Protein AF-A0A1F5G1X9-F1 (afdb_monomer_lite)

Sequence (219 aa):
MSGESSKADSTLREVAPHTETQSPEAQRAELVERINQLDQNLAGRVVTRYPTESGGQVLIFNATPTLNLDNHPEIISTGVHPEMGPIIVTAGQLAIELKRQQPRSINEMGNPTGATWEQFIQSYGEVPAEHRGKRVKSVVRTIQPPEEQEVWNRAFKHAVEDAQRTKEFEQAQAKVLPQSLEFVRSLSPSNPLESQNSVSEPNRTKTPEGLRSAPPPSE

Radius of gyration: 32.62 Å; chains: 1; bounding box: 129×38×89 Å

Foldseek 3Di:
DDDDDDDDDDPPPVPPPPPVPDPPLVVLVVVVVVLVVLCVVLPQQQFAWFAAPVRDTWTKGLFFQPDDDVPDQAWGIWTQDSPQGTKTKGDFQLSVVRNVQRDPDLPDRSHPPDDHPVRSCVVTQQHFDDDPNDTDGMDMHHDDPDPRVVSNVVSSVVSSVVSVVSSVVVVVCVVVVVVVVVVVVVVDPDPPPDDDDDDDDDDDDDDDDDDDDDDDDDD

Structure (mmCIF, N/CA/C/O backbone):
data_AF-A0A1F5G1X9-F1
#
_entry.id   AF-A0A1F5G1X9-F1
#
loop_
_atom_site.group_PDB
_atom_site.id
_atom_site.type_symbol
_atom_site.label_atom_id
_atom_site.label_alt_id
_atom_site.label_comp_id
_atom_site.label_asym_id
_atom_site.label_entity_id
_atom_site.label_seq_id
_atom_site.pdbx_PDB_ins_code
_atom_site.Cartn_x
_atom_site.Cartn_y
_atom_site.Cartn_z
_atom_site.occupancy
_atom_site.B_iso_or_equiv
_atom_site.auth_seq_id
_atom_site.auth_comp_id
_atom_site.auth_asym_id
_atom_site.auth_atom_id
_atom_site.pdbx_PDB_model_num
ATOM 1 N N . MET A 1 1 ? 58.924 12.599 51.280 1.00 43.22 1 MET A N 1
ATOM 2 C CA . MET A 1 1 ? 58.137 13.844 51.409 1.00 43.22 1 MET A CA 1
ATOM 3 C C . MET A 1 1 ? 57.483 14.127 50.071 1.00 43.22 1 MET A C 1
ATOM 5 O O . MET A 1 1 ? 58.151 13.921 49.066 1.00 43.22 1 MET A O 1
ATOM 9 N N . SER A 1 2 ? 56.225 14.584 50.119 1.00 41.91 2 SER A N 1
ATOM 10 C CA . SER A 1 2 ? 55.316 14.899 48.999 1.00 41.91 2 SER A CA 1
ATOM 11 C C . SER A 1 2 ? 54.791 13.654 48.269 1.00 41.91 2 SER A C 1
ATOM 13 O O . SER A 1 2 ? 55.577 12.859 47.780 1.00 41.91 2 SER A O 1
ATOM 15 N N . GLY A 1 3 ? 53.496 13.375 48.165 1.00 37.56 3 GLY A N 1
ATOM 16 C CA . GLY A 1 3 ? 52.289 14.155 48.441 1.00 37.56 3 GLY A CA 1
ATOM 17 C C . GLY A 1 3 ? 51.221 13.707 47.435 1.00 37.56 3 GLY A C 1
ATOM 18 O O . GLY A 1 3 ? 51.525 13.565 46.255 1.00 37.56 3 GLY A O 1
ATOM 19 N N . GLU A 1 4 ? 50.013 13.423 47.918 1.00 45.53 4 GLU A N 1
ATOM 20 C CA . GLU A 1 4 ? 48.822 13.022 47.155 1.00 45.53 4 GLU A CA 1
ATOM 21 C C . GLU A 1 4 ? 48.458 13.971 45.997 1.00 45.53 4 GLU A C 1
ATOM 23 O O . GLU A 1 4 ? 48.527 15.188 46.151 1.00 45.53 4 GLU A O 1
ATOM 28 N N . SER A 1 5 ? 47.889 13.431 44.909 1.00 39.66 5 SER A N 1
ATOM 29 C CA . SER A 1 5 ? 46.602 13.938 44.412 1.00 39.66 5 SER A CA 1
ATOM 30 C C . SER A 1 5 ? 45.892 12.945 43.490 1.00 39.66 5 SER A C 1
ATOM 32 O O . SER A 1 5 ? 46.430 12.458 42.500 1.00 39.66 5 SER A O 1
ATOM 34 N N . SER A 1 6 ? 44.650 12.681 43.873 1.00 47.22 6 SER A N 1
ATOM 35 C CA . SER A 1 6 ? 43.603 11.938 43.189 1.00 47.22 6 SER A CA 1
ATOM 36 C C . SER A 1 6 ? 43.111 12.676 41.940 1.00 47.22 6 SER A C 1
ATOM 38 O O . SER A 1 6 ? 42.953 13.896 41.985 1.00 47.22 6 SER A O 1
ATOM 40 N N . LYS A 1 7 ? 42.770 11.947 40.871 1.00 43.22 7 LYS A N 1
ATOM 41 C CA . LYS A 1 7 ? 41.537 12.187 40.103 1.00 43.22 7 LYS A CA 1
ATOM 42 C C . LYS A 1 7 ? 41.270 11.050 39.124 1.00 43.22 7 LYS A C 1
ATOM 44 O O . LYS A 1 7 ? 42.134 10.637 38.361 1.00 43.22 7 LYS A O 1
ATOM 49 N N . ALA A 1 8 ? 40.044 10.558 39.226 1.00 49.19 8 ALA A N 1
ATOM 50 C CA . ALA A 1 8 ? 39.402 9.618 38.335 1.00 49.19 8 ALA A CA 1
ATOM 51 C C . ALA A 1 8 ? 39.561 10.027 36.868 1.00 49.19 8 ALA A C 1
ATOM 53 O O . ALA A 1 8 ? 39.311 11.183 36.537 1.00 49.19 8 ALA A O 1
ATOM 54 N N . ASP A 1 9 ? 39.860 9.060 36.004 1.00 41.44 9 ASP A N 1
ATOM 55 C CA . ASP A 1 9 ? 39.524 9.182 34.592 1.00 41.44 9 ASP A CA 1
ATOM 56 C C . ASP A 1 9 ? 38.719 7.958 34.146 1.00 41.44 9 ASP A C 1
ATOM 58 O O . ASP A 1 9 ? 39.213 6.842 33.983 1.00 41.44 9 ASP A O 1
ATOM 62 N N . SER A 1 10 ? 37.411 8.207 34.153 1.00 43.06 10 SER A N 1
ATOM 63 C CA . SER A 1 10 ? 36.375 7.718 33.255 1.00 43.06 10 SER A CA 1
ATOM 64 C C . SER A 1 10 ? 36.535 6.326 32.663 1.00 43.06 10 SER A C 1
ATOM 66 O O . SER A 1 10 ? 37.083 6.094 31.589 1.00 43.06 10 SER A O 1
ATOM 68 N N . THR A 1 11 ? 35.831 5.411 33.317 1.00 44.75 11 THR A N 1
ATOM 69 C CA . THR A 1 11 ? 35.242 4.219 32.720 1.00 44.75 11 THR A CA 1
ATOM 70 C C . THR A 1 11 ? 34.256 4.627 31.614 1.00 44.75 11 THR A C 1
ATOM 72 O O . THR A 1 11 ? 33.049 4.665 31.824 1.00 44.75 11 THR A O 1
ATOM 75 N N . LEU A 1 12 ? 34.744 4.916 30.410 1.00 41.19 12 LEU A N 1
ATOM 76 C CA . LEU A 1 12 ? 33.920 4.844 29.204 1.00 41.19 12 LEU A CA 1
ATOM 77 C C . LEU A 1 12 ? 33.990 3.406 28.690 1.00 41.19 12 LEU A C 1
ATOM 79 O O . LEU A 1 12 ? 34.683 3.084 27.730 1.00 41.19 12 LEU A O 1
ATOM 83 N N . ARG A 1 13 ? 33.253 2.514 29.366 1.00 40.56 13 ARG A N 1
ATOM 84 C CA . ARG A 1 13 ? 32.673 1.373 28.658 1.00 40.56 13 ARG A CA 1
ATOM 85 C C . ARG A 1 13 ? 31.680 1.985 27.684 1.00 40.56 13 ARG A C 1
ATOM 87 O O . ARG A 1 13 ? 30.561 2.314 28.065 1.00 40.56 13 ARG A O 1
ATOM 94 N N . GLU A 1 14 ? 32.130 2.187 26.455 1.00 38.19 14 GLU A N 1
ATOM 95 C CA . GLU A 1 14 ? 31.253 2.310 25.306 1.00 38.19 14 GLU A CA 1
ATOM 96 C C . GLU A 1 14 ? 30.380 1.054 25.307 1.00 38.19 14 GLU A C 1
ATOM 98 O O . GLU A 1 14 ? 30.797 -0.035 24.913 1.00 38.19 14 GLU A O 1
ATOM 103 N N . VAL A 1 15 ? 29.180 1.180 25.875 1.00 39.28 15 VAL A N 1
ATOM 104 C CA . VAL A 1 15 ? 28.106 0.219 25.667 1.00 39.28 15 VAL A CA 1
ATOM 105 C C . VAL A 1 15 ? 27.673 0.453 24.229 1.00 39.28 15 VAL A C 1
ATOM 107 O O . VAL A 1 15 ? 26.691 1.141 23.962 1.00 39.28 15 VAL A O 1
ATOM 110 N N . ALA A 1 16 ? 28.464 -0.069 23.291 1.00 44.03 16 ALA A N 1
ATOM 111 C CA . ALA A 1 16 ? 27.963 -0.358 21.967 1.00 44.03 16 ALA A CA 1
ATOM 112 C C . ALA A 1 16 ? 26.707 -1.207 22.204 1.00 44.03 16 ALA A C 1
ATOM 114 O O . ALA A 1 16 ? 26.800 -2.228 22.898 1.00 44.03 16 ALA A O 1
ATOM 115 N N . PRO A 1 17 ? 25.519 -0.779 21.749 1.00 43.91 17 PRO A N 1
ATOM 116 C CA . PRO A 1 17 ? 24.352 -1.624 21.868 1.00 43.91 17 PRO A CA 1
ATOM 117 C C . PRO A 1 17 ? 24.684 -2.902 21.104 1.00 43.91 17 PRO A C 1
ATOM 119 O O . PRO A 1 17 ? 24.850 -2.871 19.885 1.00 43.91 17 PRO A O 1
ATOM 122 N N . HIS A 1 18 ? 24.833 -4.013 21.829 1.00 40.72 18 HIS A N 1
ATOM 123 C CA . HIS A 1 18 ? 24.823 -5.348 21.253 1.00 40.72 18 HIS A CA 1
ATOM 124 C C . HIS A 1 18 ? 23.457 -5.521 20.595 1.00 40.72 18 HIS A C 1
ATOM 126 O O . HIS A 1 18 ? 22.499 -5.989 21.200 1.00 40.72 18 HIS A O 1
ATOM 132 N N . THR A 1 19 ? 23.349 -5.057 19.356 1.00 53.03 19 THR A N 1
ATOM 133 C CA . THR A 1 19 ? 22.266 -5.431 18.470 1.00 53.03 19 THR A CA 1
ATOM 134 C C . THR A 1 19 ? 22.615 -6.849 18.066 1.00 53.03 19 THR A C 1
ATOM 136 O O . THR A 1 19 ? 23.428 -7.066 17.168 1.00 53.03 19 THR A O 1
ATOM 139 N N . GLU A 1 20 ? 22.081 -7.825 18.805 1.00 55.59 20 GLU A N 1
ATOM 140 C CA . GLU A 1 20 ? 21.996 -9.190 18.302 1.00 55.59 20 GLU A CA 1
ATOM 141 C C . GLU A 1 20 ? 21.440 -9.082 16.885 1.00 55.59 20 GLU A C 1
ATOM 143 O O . GLU A 1 20 ? 20.343 -8.562 16.667 1.00 55.59 20 GLU A O 1
ATOM 148 N N . THR A 1 21 ? 22.268 -9.429 15.903 1.00 61.12 21 THR A N 1
ATOM 149 C CA . THR A 1 21 ? 21.912 -9.270 14.501 1.00 61.12 21 THR A CA 1
ATOM 150 C C . THR A 1 21 ? 20.847 -10.317 14.213 1.00 61.12 21 THR A C 1
ATOM 152 O O . THR A 1 21 ? 21.156 -11.478 13.959 1.00 61.12 21 THR A O 1
ATOM 155 N N . GLN A 1 22 ? 19.581 -9.926 14.356 1.00 75.31 22 GLN A N 1
ATOM 156 C CA . GLN A 1 22 ? 18.443 -10.752 13.978 1.00 75.31 22 GLN A CA 1
ATOM 157 C C . GLN A 1 22 ? 18.629 -11.220 12.529 1.00 75.31 22 GLN A C 1
ATOM 159 O O . GLN A 1 22 ? 19.135 -10.468 11.690 1.00 75.31 22 GLN A O 1
ATOM 164 N N . SER A 1 23 ? 18.217 -12.453 12.223 1.00 89.19 23 SER A N 1
ATOM 165 C CA . SER A 1 23 ? 18.245 -12.928 10.840 1.00 89.19 23 SER A CA 1
ATOM 166 C C . SER A 1 23 ? 17.360 -12.042 9.950 1.00 89.19 23 SER A C 1
ATOM 168 O O . SER A 1 23 ? 16.366 -11.487 10.432 1.00 89.19 23 SER A O 1
ATOM 170 N N . PRO A 1 24 ? 17.664 -11.914 8.647 1.00 87.56 24 PRO A N 1
ATOM 171 C CA . PRO A 1 24 ? 16.824 -11.161 7.717 1.00 87.56 24 PRO A CA 1
ATOM 172 C C . PRO A 1 24 ? 15.358 -11.616 7.734 1.00 87.56 24 PRO A C 1
ATOM 174 O O . PRO A 1 24 ? 14.450 -10.796 7.628 1.00 87.56 24 PRO A O 1
ATOM 177 N N . GLU A 1 25 ? 15.112 -12.915 7.909 1.00 89.19 25 GLU A N 1
ATOM 178 C CA . GLU A 1 25 ? 13.775 -13.497 8.060 1.00 89.19 25 GLU A CA 1
ATOM 179 C C . GLU A 1 25 ? 13.065 -12.950 9.303 1.00 89.19 25 GLU A C 1
ATOM 181 O O . GLU A 1 25 ? 11.908 -12.540 9.215 1.00 89.19 25 GLU A O 1
ATOM 186 N N . ALA A 1 26 ? 13.759 -12.911 10.446 1.00 89.62 26 ALA A N 1
ATOM 187 C CA . ALA A 1 26 ? 13.210 -12.398 11.696 1.00 89.62 26 ALA A CA 1
ATOM 188 C C . ALA A 1 26 ? 12.905 -10.895 11.602 1.00 89.62 26 ALA A C 1
ATOM 190 O O . ALA A 1 26 ? 11.840 -10.464 12.036 1.00 89.62 26 ALA A O 1
ATOM 191 N N . GLN A 1 27 ? 13.777 -10.117 10.953 1.00 90.44 27 GLN A N 1
ATOM 192 C CA . GLN A 1 27 ? 13.554 -8.687 10.717 1.00 90.44 27 GLN A CA 1
ATOM 193 C C . GLN A 1 27 ? 12.354 -8.430 9.795 1.00 90.44 27 GLN A C 1
ATOM 195 O O . GLN A 1 27 ? 11.557 -7.526 10.051 1.00 90.44 27 GLN A O 1
ATOM 200 N N . ARG A 1 28 ? 12.186 -9.234 8.732 1.00 91.94 28 ARG A N 1
ATOM 201 C CA . ARG A 1 28 ? 11.009 -9.152 7.848 1.00 91.94 28 ARG A CA 1
ATOM 202 C C . ARG A 1 28 ? 9.723 -9.483 8.601 1.00 91.94 28 ARG A C 1
ATOM 204 O O . ARG A 1 28 ? 8.744 -8.751 8.464 1.00 91.94 28 ARG A O 1
ATOM 211 N N . ALA A 1 29 ? 9.736 -10.543 9.407 1.00 91.12 29 ALA A N 1
ATOM 212 C CA . ALA A 1 29 ? 8.592 -10.929 10.226 1.00 91.12 29 ALA A CA 1
ATOM 213 C C . ALA A 1 29 ? 8.237 -9.842 11.256 1.00 91.12 29 ALA A C 1
ATOM 215 O O . ALA A 1 29 ? 7.067 -9.477 11.366 1.00 91.12 29 ALA A O 1
ATOM 216 N N . GLU A 1 30 ? 9.231 -9.269 11.947 1.00 93.81 30 GLU A N 1
ATOM 217 C CA . GLU A 1 30 ? 9.009 -8.156 12.879 1.00 93.81 30 GLU A CA 1
ATOM 218 C C . GLU A 1 30 ? 8.422 -6.934 12.160 1.00 93.81 30 GLU A C 1
ATOM 220 O O . GLU A 1 30 ? 7.462 -6.340 12.649 1.00 93.81 30 GLU A O 1
ATOM 225 N N . LEU A 1 31 ? 8.938 -6.574 10.980 1.00 94.50 31 LEU A N 1
ATOM 226 C CA . LEU A 1 31 ? 8.417 -5.450 10.201 1.00 94.50 31 LEU A CA 1
ATOM 227 C C . LEU A 1 31 ? 6.940 -5.643 9.824 1.00 94.50 31 LEU A C 1
ATOM 229 O O . LEU A 1 31 ? 6.129 -4.737 10.025 1.00 94.50 31 LEU A O 1
ATOM 233 N N . VAL A 1 32 ? 6.587 -6.817 9.294 1.00 94.75 32 VAL A N 1
ATOM 234 C CA . VAL A 1 32 ? 5.201 -7.158 8.933 1.00 94.75 32 VAL A CA 1
ATOM 235 C C . VAL A 1 32 ? 4.295 -7.094 10.162 1.00 94.75 32 VAL A C 1
ATOM 237 O O . VAL A 1 32 ? 3.216 -6.504 10.100 1.00 94.75 32 VAL A O 1
ATOM 240 N N . GLU A 1 33 ? 4.746 -7.636 11.292 1.00 95.12 33 GLU A N 1
ATOM 241 C CA . GLU A 1 33 ? 3.987 -7.635 12.541 1.00 95.12 33 GLU A CA 1
ATOM 242 C C . GLU A 1 33 ? 3.748 -6.215 13.073 1.00 95.12 33 GLU A C 1
ATOM 244 O O . GLU A 1 33 ? 2.619 -5.851 13.404 1.00 95.12 33 GLU A O 1
ATOM 249 N N . ARG A 1 34 ? 4.778 -5.361 13.073 1.00 96.00 34 ARG A N 1
ATOM 250 C CA . ARG A 1 34 ? 4.665 -3.949 13.481 1.00 96.00 34 ARG A CA 1
ATOM 251 C C . ARG A 1 34 ? 3.657 -3.188 12.621 1.00 96.00 34 ARG A C 1
ATOM 253 O O . ARG A 1 34 ? 2.852 -2.421 13.152 1.00 96.00 34 ARG A O 1
ATOM 260 N N . ILE A 1 35 ? 3.685 -3.401 11.305 1.00 96.00 35 ILE A N 1
ATOM 261 C CA . ILE A 1 35 ? 2.735 -2.775 10.376 1.00 96.00 35 ILE A CA 1
ATOM 262 C C . ILE A 1 35 ? 1.319 -3.299 10.630 1.00 96.00 35 ILE A C 1
ATOM 264 O O . ILE A 1 35 ? 0.385 -2.502 10.675 1.00 96.00 35 ILE A O 1
ATOM 268 N N . ASN A 1 36 ? 1.150 -4.605 10.853 1.00 94.44 36 ASN A N 1
ATOM 269 C CA . ASN A 1 36 ? -0.152 -5.200 11.159 1.00 94.44 36 ASN A CA 1
ATOM 270 C C . ASN A 1 36 ? -0.766 -4.633 12.441 1.00 94.44 36 ASN A C 1
ATOM 272 O O . ASN A 1 36 ? -1.940 -4.267 12.437 1.00 94.44 36 ASN A O 1
ATOM 276 N N . GLN A 1 37 ? 0.017 -4.516 13.514 1.00 94.69 37 GLN A N 1
ATOM 277 C CA . GLN A 1 37 ? -0.443 -3.922 14.771 1.00 94.69 37 GLN A CA 1
ATOM 278 C C . GLN A 1 37 ? -0.892 -2.470 14.570 1.00 94.69 37 GLN A C 1
ATOM 280 O O . GLN A 1 37 ? -1.943 -2.059 15.063 1.00 94.69 37 GLN A O 1
ATOM 285 N N . LEU A 1 38 ? -0.119 -1.688 13.813 1.00 93.56 38 LEU A N 1
ATOM 286 C CA . LEU A 1 38 ? -0.453 -0.296 13.529 1.00 93.56 38 LEU A CA 1
ATOM 287 C C . LEU A 1 38 ? -1.722 -0.171 12.674 1.00 93.56 38 LEU A C 1
ATOM 289 O O . LEU A 1 38 ? -2.593 0.643 12.976 1.00 93.56 38 LEU A O 1
ATOM 293 N N . ASP A 1 39 ? -1.848 -1.005 11.646 1.00 92.88 39 ASP A N 1
ATOM 294 C CA . ASP A 1 39 ? -3.019 -1.060 10.777 1.00 92.88 39 ASP A CA 1
ATOM 295 C C . ASP A 1 39 ? -4.288 -1.430 11.559 1.00 92.88 39 ASP A C 1
ATOM 297 O O . ASP A 1 39 ? -5.301 -0.744 11.443 1.00 92.88 39 ASP A O 1
ATOM 301 N N . GLN A 1 40 ? -4.223 -2.431 12.445 1.00 91.75 40 GLN A N 1
ATOM 302 C CA . GLN A 1 40 ? -5.332 -2.798 13.336 1.00 91.75 40 GLN A CA 1
ATOM 303 C C . GLN A 1 40 ? -5.742 -1.641 14.257 1.00 91.75 40 GLN A C 1
ATOM 305 O O . GLN A 1 40 ? -6.930 -1.337 14.385 1.00 91.75 40 GLN A O 1
ATOM 310 N N . ASN A 1 41 ? -4.770 -0.936 14.843 1.00 91.69 41 ASN A N 1
ATOM 311 C CA . ASN A 1 41 ? -5.029 0.231 15.693 1.00 91.69 41 ASN A CA 1
ATOM 312 C C . ASN A 1 41 ? -5.707 1.381 14.935 1.00 91.69 41 ASN A C 1
ATOM 314 O O . ASN A 1 41 ? -6.431 2.186 15.533 1.00 91.69 41 ASN A O 1
ATOM 318 N N . LEU A 1 42 ? -5.490 1.456 13.624 1.00 89.06 42 LEU A N 1
ATOM 319 C CA . LEU A 1 42 ? -6.081 2.436 12.715 1.00 89.06 42 LEU A CA 1
ATOM 320 C C . LEU A 1 42 ? -7.238 1.840 11.891 1.00 89.06 42 LEU A C 1
ATOM 322 O O . LEU A 1 42 ? -7.666 2.412 10.887 1.00 89.06 42 LEU A O 1
ATOM 326 N N . ALA A 1 43 ? -7.781 0.715 12.371 1.00 85.69 43 ALA A N 1
ATOM 327 C CA . ALA A 1 43 ? -8.932 0.006 11.831 1.00 85.69 43 ALA A CA 1
ATOM 328 C C . ALA A 1 43 ? -8.814 -0.312 10.325 1.00 85.69 43 ALA A C 1
ATOM 330 O O . ALA A 1 43 ? -9.749 -0.098 9.559 1.00 85.69 43 ALA A O 1
ATOM 331 N N . GLY A 1 44 ? -7.653 -0.835 9.918 1.00 85.75 44 GLY A N 1
ATOM 332 C CA . GLY A 1 44 ? -7.421 -1.426 8.596 1.00 85.75 44 GLY A CA 1
ATOM 333 C C . GLY A 1 44 ? -7.175 -0.423 7.468 1.00 85.75 44 GLY A C 1
ATOM 334 O O . GLY A 1 44 ? -7.443 -0.735 6.310 1.00 85.75 44 GLY A O 1
ATOM 335 N N . ARG A 1 45 ? -6.759 0.809 7.791 1.00 87.50 45 ARG A N 1
ATOM 336 C CA . ARG A 1 45 ? -6.657 1.916 6.821 1.00 87.50 45 ARG A CA 1
ATOM 337 C C . ARG A 1 45 ? -5.243 2.210 6.338 1.00 87.50 45 ARG A C 1
ATOM 339 O O . ARG A 1 45 ? -5.091 2.970 5.385 1.00 87.50 45 ARG A O 1
ATOM 346 N N . VAL A 1 46 ? -4.215 1.634 6.955 1.00 91.06 46 VAL A N 1
ATOM 347 C CA . VAL A 1 46 ? -2.819 1.941 6.604 1.00 91.06 46 VAL A CA 1
ATOM 348 C C . VAL A 1 46 ? -2.429 1.232 5.312 1.00 91.06 46 VAL A C 1
ATOM 350 O O . VAL A 1 46 ? -1.699 1.792 4.491 1.00 91.06 46 VAL A O 1
ATOM 353 N N . VAL A 1 47 ? -2.916 0.005 5.116 1.00 93.38 47 VAL A N 1
ATOM 354 C CA . VAL A 1 47 ? -2.498 -0.853 4.002 1.00 93.38 47 VAL A CA 1
ATOM 355 C C . VAL A 1 47 ? -3.680 -1.487 3.272 1.00 93.38 47 VAL A C 1
ATOM 357 O O . VAL A 1 47 ? -4.746 -1.703 3.838 1.00 93.38 47 VAL A O 1
ATOM 360 N N . THR A 1 48 ? -3.470 -1.817 2.004 1.00 91.88 48 THR A N 1
ATOM 361 C CA . THR A 1 48 ? -4.280 -2.754 1.224 1.00 91.88 48 THR A CA 1
ATOM 362 C C . THR A 1 48 ? -3.573 -4.108 1.232 1.00 91.88 48 THR A C 1
ATOM 364 O O . THR A 1 48 ? -2.356 -4.178 1.025 1.00 91.88 48 THR A O 1
ATOM 367 N N . ARG A 1 49 ? -4.323 -5.185 1.485 1.00 91.81 49 ARG A N 1
ATOM 368 C CA . ARG A 1 49 ? -3.777 -6.535 1.699 1.00 91.81 49 ARG A CA 1
ATOM 369 C C . ARG A 1 49 ? -4.017 -7.420 0.483 1.00 91.81 49 ARG A C 1
ATOM 371 O O . ARG A 1 49 ? -5.160 -7.614 0.088 1.00 91.81 49 ARG A O 1
ATOM 378 N N . TYR A 1 50 ? -2.956 -8.009 -0.058 1.00 92.06 50 TYR A N 1
ATOM 379 C CA . TYR A 1 50 ? -3.039 -8.974 -1.155 1.00 92.06 50 TYR A CA 1
ATOM 380 C C . TYR A 1 50 ? -2.548 -10.340 -0.664 1.00 92.06 50 TYR A C 1
ATOM 382 O O . TYR A 1 50 ? -1.394 -10.431 -0.241 1.00 92.06 50 TYR A O 1
ATOM 390 N N . PRO A 1 51 ? -3.380 -11.396 -0.672 1.00 92.50 51 PRO A N 1
ATOM 391 C CA . PRO A 1 51 ? -2.938 -12.729 -0.265 1.00 92.50 51 PRO A CA 1
ATOM 392 C C . PRO A 1 51 ? -1.882 -13.265 -1.238 1.00 92.50 51 PRO A C 1
ATOM 394 O O . PRO A 1 51 ? -1.996 -13.032 -2.436 1.00 92.50 51 PRO A O 1
ATOM 397 N N . THR A 1 52 ? -0.875 -13.990 -0.754 1.00 93.06 52 THR A N 1
ATOM 398 C CA . THR A 1 52 ? 0.097 -14.692 -1.612 1.00 93.06 52 THR A CA 1
ATOM 399 C C . THR A 1 52 ? -0.276 -16.162 -1.763 1.00 93.06 52 THR A C 1
ATOM 401 O O . THR A 1 52 ? -0.942 -16.740 -0.899 1.00 93.06 52 THR A O 1
ATOM 404 N N . GLU A 1 53 ? 0.191 -16.801 -2.834 1.00 91.75 53 GLU A N 1
ATOM 405 C CA . GLU A 1 53 ? 0.050 -18.255 -3.019 1.00 91.75 53 GLU A CA 1
ATOM 406 C C . GLU A 1 53 ? 0.721 -19.066 -1.895 1.00 91.75 53 GLU A C 1
ATOM 408 O O . GLU A 1 53 ? 0.253 -20.151 -1.550 1.00 91.75 53 GLU A O 1
ATOM 413 N N . SER A 1 54 ? 1.770 -18.519 -1.269 1.00 89.94 54 SER A N 1
ATOM 414 C CA . SER A 1 54 ? 2.462 -19.128 -0.124 1.00 89.94 54 SER A CA 1
ATOM 415 C C . SER A 1 54 ? 1.720 -18.992 1.217 1.00 89.94 54 SER A C 1
ATOM 417 O O . SER A 1 54 ? 2.205 -19.479 2.237 1.00 89.94 54 SER A O 1
ATOM 419 N N . GLY A 1 55 ? 0.539 -18.361 1.242 1.00 87.00 55 GLY A N 1
ATOM 420 C CA . GLY A 1 55 ? -0.275 -18.176 2.452 1.00 87.00 55 GLY A CA 1
ATOM 421 C C . GLY A 1 55 ? 0.083 -16.938 3.285 1.00 87.00 55 GLY A C 1
ATOM 422 O O . GLY A 1 55 ? -0.482 -16.742 4.362 1.00 87.00 55 GLY A O 1
ATOM 423 N N . GLY A 1 56 ? 0.997 -16.097 2.798 1.00 90.44 56 GLY A N 1
ATOM 424 C CA . GLY A 1 56 ? 1.312 -14.785 3.358 1.00 90.44 56 GLY A CA 1
ATOM 425 C C . GLY A 1 56 ? 0.427 -13.669 2.792 1.00 90.44 56 GLY A C 1
ATOM 426 O O . GLY A 1 56 ? -0.562 -13.905 2.097 1.00 90.44 56 GLY A O 1
ATOM 427 N N . GLN A 1 57 ? 0.783 -12.420 3.100 1.00 93.12 57 GLN A N 1
ATOM 428 C CA . GLN A 1 57 ? 0.122 -11.237 2.547 1.00 93.12 57 GLN A CA 1
ATOM 429 C C . GLN A 1 57 ? 1.148 -10.177 2.164 1.00 93.12 57 GLN A C 1
ATOM 431 O O . GLN A 1 57 ? 2.003 -9.822 2.975 1.00 93.12 57 GLN A O 1
ATOM 436 N N . VAL A 1 58 ? 1.020 -9.629 0.959 1.00 95.00 58 VAL A N 1
ATOM 437 C CA . VAL A 1 58 ? 1.699 -8.393 0.570 1.00 95.00 58 VAL A CA 1
ATOM 438 C C . VAL A 1 58 ? 0.891 -7.210 1.080 1.00 95.00 58 VAL A C 1
ATOM 440 O O . VAL A 1 58 ? -0.315 -7.107 0.842 1.00 95.00 58 VAL A O 1
ATOM 443 N N . LEU A 1 59 ? 1.569 -6.315 1.792 1.00 95.44 59 LEU A N 1
ATOM 444 C CA . LEU A 1 59 ? 0.982 -5.117 2.378 1.00 95.44 59 LEU A CA 1
ATOM 445 C C . LEU A 1 59 ? 1.373 -3.912 1.522 1.00 95.44 59 LEU A C 1
ATOM 447 O O . LEU A 1 59 ? 2.525 -3.488 1.562 1.00 95.44 59 LEU A O 1
ATOM 451 N N . ILE A 1 60 ? 0.440 -3.358 0.750 1.00 94.88 60 ILE A N 1
ATOM 452 C CA . ILE A 1 60 ? 0.669 -2.144 -0.048 1.00 94.88 60 ILE A CA 1
ATOM 453 C C . ILE A 1 60 ? 0.154 -0.940 0.728 1.00 94.88 60 ILE A C 1
ATOM 455 O O . ILE A 1 60 ? -0.997 -0.930 1.149 1.00 94.88 60 ILE A O 1
ATOM 459 N N . PHE A 1 61 ? 0.979 0.084 0.924 1.00 94.06 61 PHE A N 1
ATOM 460 C CA . PHE A 1 61 ? 0.576 1.268 1.682 1.00 94.06 61 PHE A CA 1
ATOM 461 C C . PHE A 1 61 ? -0.499 2.054 0.940 1.00 94.06 61 PHE A C 1
ATOM 463 O O . PHE A 1 61 ? -0.383 2.284 -0.264 1.00 94.06 61 PHE A O 1
ATOM 470 N N . ASN A 1 62 ? -1.516 2.519 1.666 1.00 90.19 62 ASN A N 1
ATOM 471 C CA . ASN A 1 62 ? -2.598 3.353 1.137 1.00 90.19 62 ASN A CA 1
ATOM 472 C C . ASN A 1 62 ? -2.156 4.818 0.977 1.00 90.19 62 ASN A C 1
ATOM 474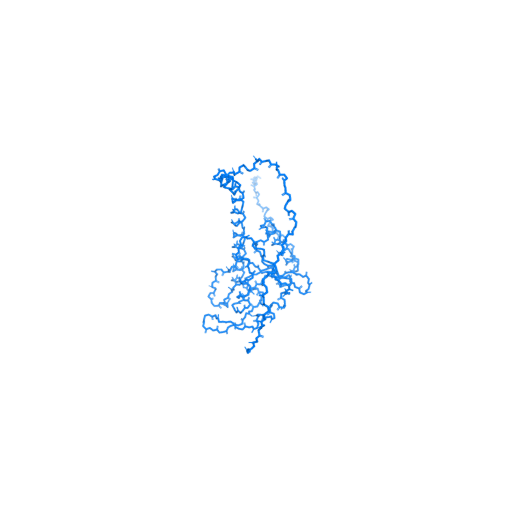 O O . ASN A 1 62 ? -2.856 5.745 1.364 1.00 90.19 62 ASN A O 1
ATOM 478 N N . ALA A 1 63 ? -0.962 5.029 0.428 1.00 85.75 63 ALA A N 1
ATOM 479 C CA . ALA A 1 63 ? -0.410 6.338 0.126 1.00 85.75 63 ALA A CA 1
ATOM 480 C C . ALA A 1 63 ? 0.369 6.269 -1.186 1.00 85.75 63 ALA A C 1
ATOM 482 O O . ALA A 1 63 ? 1.092 5.308 -1.454 1.00 85.75 63 ALA A O 1
ATOM 483 N N . THR A 1 64 ? 0.245 7.314 -2.003 1.00 77.81 64 THR A N 1
ATOM 484 C CA . THR A 1 64 ? 1.125 7.483 -3.162 1.00 77.81 64 THR A CA 1
ATOM 485 C C . THR A 1 64 ? 2.427 8.137 -2.685 1.00 77.81 64 THR A C 1
ATOM 487 O O . THR A 1 64 ? 2.358 9.181 -2.032 1.00 77.81 64 THR A O 1
ATOM 490 N N . PRO A 1 65 ? 3.607 7.574 -2.991 1.00 74.88 65 PRO A N 1
ATOM 491 C CA . PRO A 1 65 ? 4.873 8.225 -2.694 1.00 74.88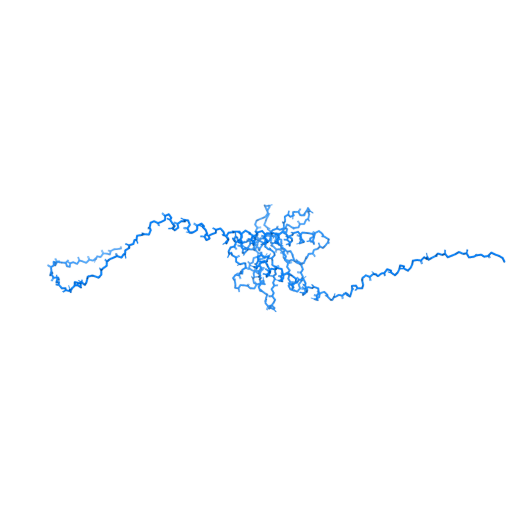 65 PRO A CA 1
ATOM 492 C C . PRO A 1 65 ? 4.940 9.568 -3.434 1.00 74.88 65 PRO A C 1
ATOM 494 O O . PRO A 1 65 ? 4.823 9.637 -4.653 1.00 74.88 65 PRO A O 1
ATOM 497 N N . THR A 1 66 ? 5.104 10.659 -2.691 1.00 58.72 66 THR A N 1
ATOM 498 C CA . THR A 1 66 ? 5.075 12.040 -3.209 1.00 58.72 66 THR A CA 1
ATOM 499 C C . THR A 1 66 ? 6.413 12.516 -3.783 1.00 58.72 66 THR A C 1
ATOM 501 O O . THR A 1 66 ? 6.620 13.714 -3.962 1.00 58.72 66 THR A O 1
ATOM 504 N N . LEU A 1 67 ? 7.333 11.602 -4.097 1.00 59.50 67 LEU A N 1
ATOM 505 C CA . LEU A 1 67 ? 8.659 11.934 -4.612 1.00 59.50 67 LEU A CA 1
ATOM 506 C C . LEU A 1 67 ? 8.875 11.368 -6.008 1.00 59.50 67 LEU A C 1
ATOM 508 O O . LEU A 1 67 ? 8.915 10.157 -6.208 1.00 59.50 67 LEU A O 1
ATOM 512 N N . ASN A 1 68 ? 9.119 12.275 -6.948 1.00 58.62 68 ASN A N 1
ATOM 513 C CA . ASN A 1 68 ? 9.831 11.957 -8.170 1.00 58.62 68 ASN A CA 1
ATOM 514 C C . ASN A 1 68 ? 11.329 12.035 -7.847 1.00 58.62 68 ASN A C 1
ATOM 516 O O . ASN A 1 68 ? 11.857 13.126 -7.650 1.00 58.62 68 ASN A O 1
ATOM 520 N N . LEU A 1 69 ? 11.986 10.887 -7.710 1.00 63.16 69 LEU A N 1
ATOM 521 C CA . LEU A 1 69 ? 13.439 10.828 -7.585 1.00 63.16 69 LEU A CA 1
ATOM 522 C C . LEU A 1 69 ? 14.039 11.096 -8.970 1.00 63.16 69 LEU A C 1
ATOM 524 O O . LEU A 1 69 ? 13.787 10.339 -9.912 1.00 63.16 69 LEU A O 1
ATOM 528 N N . ASP A 1 70 ? 14.816 12.170 -9.105 1.00 60.31 70 ASP A N 1
ATOM 529 C CA . ASP A 1 70 ? 15.519 12.464 -10.351 1.00 60.31 70 ASP A CA 1
ATOM 530 C C . ASP A 1 70 ? 16.407 11.261 -10.722 1.00 60.31 70 ASP A C 1
ATOM 532 O O . ASP A 1 70 ? 17.254 10.833 -9.943 1.00 60.31 70 ASP A O 1
ATOM 536 N N . ASN A 1 71 ? 16.187 10.699 -11.917 1.00 63.88 71 ASN A N 1
ATOM 537 C CA . ASN A 1 71 ? 16.850 9.504 -12.470 1.00 63.88 71 ASN A CA 1
ATOM 538 C C . ASN A 1 71 ? 16.403 8.119 -11.961 1.00 63.88 71 ASN A C 1
ATOM 540 O O . ASN A 1 71 ? 16.997 7.126 -12.382 1.00 63.88 71 ASN A O 1
ATOM 544 N N . HIS A 1 72 ? 15.339 8.000 -11.161 1.00 64.12 72 HIS A N 1
ATOM 545 C CA . HIS A 1 72 ? 14.734 6.690 -10.869 1.00 64.12 72 HIS A CA 1
ATOM 546 C C . HIS A 1 72 ? 13.478 6.439 -11.714 1.00 64.12 72 HIS A C 1
ATOM 548 O O . HIS A 1 72 ? 12.777 7.382 -12.095 1.00 64.12 72 HIS A O 1
ATOM 554 N N . PRO A 1 73 ? 13.161 5.166 -12.027 1.00 73.06 73 PRO A N 1
ATOM 555 C CA . PRO A 1 73 ? 11.857 4.832 -12.584 1.00 73.06 73 PRO A CA 1
ATOM 556 C C . PRO A 1 73 ? 10.763 5.315 -11.625 1.00 73.06 73 PRO A C 1
ATOM 558 O O . PRO A 1 73 ? 10.867 5.101 -10.420 1.00 73.06 73 PRO A O 1
ATOM 561 N N . GLU A 1 74 ? 9.728 5.973 -12.153 1.00 84.31 74 GLU A N 1
ATOM 562 C CA . GLU A 1 74 ? 8.691 6.587 -11.321 1.00 84.31 74 GLU A CA 1
ATOM 563 C C . GLU A 1 74 ? 8.012 5.534 -10.435 1.00 84.31 74 GLU A C 1
ATOM 565 O O . GLU A 1 74 ? 7.386 4.591 -10.931 1.00 84.31 74 GLU A O 1
ATOM 570 N N . ILE A 1 75 ? 8.169 5.695 -9.120 1.00 87.38 75 ILE A N 1
ATOM 571 C CA . ILE A 1 75 ? 7.593 4.830 -8.093 1.00 87.38 75 ILE A CA 1
ATOM 572 C C . ILE A 1 75 ? 6.172 5.317 -7.820 1.00 87.38 75 ILE A C 1
ATOM 574 O O . ILE A 1 75 ? 5.973 6.482 -7.494 1.00 87.38 75 ILE A O 1
ATOM 578 N N . ILE A 1 76 ? 5.183 4.430 -7.932 1.00 86.88 76 ILE A N 1
ATOM 579 C CA . ILE A 1 76 ? 3.762 4.773 -7.749 1.00 86.88 76 ILE A CA 1
ATOM 580 C C . ILE A 1 76 ? 3.179 4.140 -6.487 1.00 86.88 76 ILE A C 1
ATOM 582 O O . ILE A 1 76 ? 2.196 4.631 -5.932 1.00 86.88 76 ILE A O 1
ATOM 586 N N . SER A 1 77 ? 3.757 3.042 -6.010 1.00 91.38 77 SER A N 1
ATOM 587 C CA . SER A 1 77 ? 3.321 2.395 -4.773 1.00 91.38 77 SER A CA 1
ATOM 588 C C . SER A 1 77 ? 4.498 1.748 -4.059 1.00 91.38 77 SER A C 1
ATOM 590 O O . SER A 1 77 ? 5.493 1.372 -4.678 1.00 91.38 77 SER A O 1
ATOM 592 N N . THR A 1 78 ? 4.372 1.614 -2.745 1.00 94.31 78 THR A N 1
ATOM 593 C CA . THR A 1 78 ? 5.366 0.991 -1.867 1.00 94.31 78 THR A CA 1
ATOM 594 C C . THR A 1 78 ? 4.669 0.065 -0.884 1.00 94.31 78 THR A C 1
ATOM 596 O O . THR A 1 78 ? 3.494 0.264 -0.567 1.00 94.31 78 THR A O 1
ATOM 599 N N . GLY A 1 79 ? 5.387 -0.928 -0.376 1.00 95.62 79 GLY A N 1
ATOM 600 C CA . GLY A 1 79 ? 4.809 -1.880 0.560 1.00 95.62 79 GLY A CA 1
ATOM 601 C C . GLY A 1 79 ? 5.820 -2.847 1.148 1.00 95.62 79 GLY A C 1
ATOM 602 O O . GLY A 1 79 ? 7.030 -2.620 1.077 1.00 95.62 79 GLY A O 1
ATOM 603 N N . VAL A 1 80 ? 5.319 -3.936 1.718 1.00 97.00 80 VAL A N 1
ATOM 604 C CA . VAL A 1 80 ? 6.126 -5.025 2.271 1.00 97.00 80 VAL A CA 1
ATOM 605 C C . VAL A 1 80 ? 5.630 -6.351 1.718 1.00 97.00 80 VAL A C 1
ATOM 607 O O . VAL A 1 80 ? 4.458 -6.696 1.858 1.00 97.00 80 VAL A O 1
ATOM 610 N N . HIS A 1 81 ? 6.541 -7.092 1.099 1.00 96.38 81 HIS A N 1
ATOM 611 C CA . HIS A 1 81 ? 6.351 -8.488 0.739 1.00 96.38 81 HIS A CA 1
ATOM 612 C C . HIS A 1 81 ? 6.802 -9.374 1.910 1.00 96.38 81 HIS A C 1
ATOM 614 O O . HIS A 1 81 ? 7.871 -9.109 2.471 1.00 96.38 81 HIS A O 1
ATOM 620 N N . PRO A 1 82 ? 6.077 -10.453 2.254 1.00 92.69 82 PRO A N 1
ATOM 621 C CA . PRO A 1 82 ? 6.426 -11.300 3.399 1.00 92.69 82 PRO A CA 1
ATOM 622 C C . PRO A 1 82 ? 7.815 -11.942 3.248 1.00 92.69 82 PRO A C 1
ATOM 624 O O . PRO A 1 82 ? 8.556 -12.087 4.216 1.00 92.69 82 PRO A O 1
ATOM 627 N N . GLU A 1 83 ? 8.202 -12.260 2.012 1.00 92.12 83 GLU A N 1
ATOM 628 C CA . GLU A 1 83 ? 9.483 -12.913 1.711 1.00 92.12 83 GLU A CA 1
ATOM 629 C C . GLU A 1 83 ? 10.585 -11.947 1.246 1.00 92.12 83 GLU A C 1
ATOM 631 O O . GLU A 1 83 ? 11.751 -12.166 1.561 1.00 92.12 83 GLU A O 1
ATOM 636 N N . MET A 1 84 ? 10.246 -10.858 0.540 1.00 92.50 84 MET A N 1
ATOM 637 C CA . MET A 1 84 ? 11.246 -9.925 -0.011 1.00 92.50 84 MET A CA 1
ATOM 638 C C . MET A 1 84 ? 11.525 -8.736 0.917 1.00 92.50 84 MET A C 1
ATOM 640 O O . MET A 1 84 ? 12.508 -8.026 0.721 1.00 92.50 84 MET A O 1
ATOM 644 N N . GLY A 1 85 ? 10.671 -8.495 1.917 1.00 93.88 85 GLY A N 1
ATOM 645 C CA 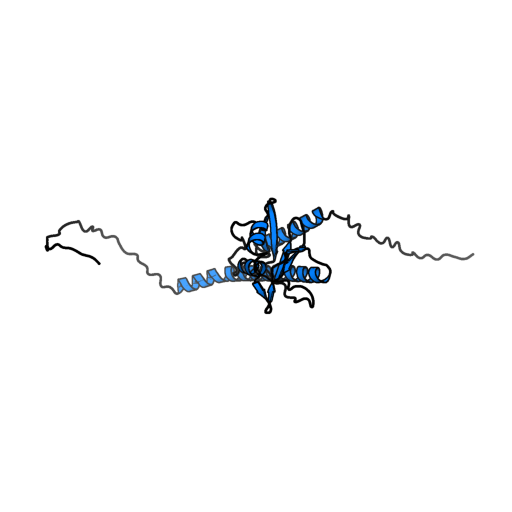. GLY A 1 85 ? 10.738 -7.303 2.757 1.00 93.88 85 GLY A CA 1
ATOM 646 C C . GLY A 1 85 ? 10.189 -6.068 2.032 1.00 93.88 85 GLY A C 1
ATOM 647 O O . GLY A 1 85 ? 9.215 -6.187 1.286 1.00 93.88 85 GLY A O 1
ATOM 648 N N . PRO A 1 86 ? 10.758 -4.872 2.256 1.00 96.50 86 PRO A N 1
ATOM 649 C CA . PRO A 1 86 ? 10.318 -3.648 1.593 1.00 96.50 86 PRO A CA 1
ATOM 650 C C . PRO A 1 86 ? 10.363 -3.755 0.063 1.00 96.50 86 PRO A C 1
ATOM 652 O O . PRO A 1 86 ? 11.364 -4.183 -0.518 1.00 96.50 86 PRO A O 1
ATOM 655 N N . ILE A 1 87 ? 9.281 -3.329 -0.589 1.00 95.88 87 ILE A N 1
ATOM 656 C CA . ILE A 1 87 ? 9.126 -3.340 -2.046 1.00 95.88 87 ILE A CA 1
ATOM 657 C C . ILE A 1 87 ? 8.630 -1.996 -2.580 1.00 95.88 87 ILE A C 1
ATOM 659 O O . ILE A 1 87 ? 7.965 -1.224 -1.881 1.00 95.88 87 ILE A O 1
ATOM 663 N N . ILE A 1 88 ? 8.910 -1.767 -3.860 1.00 93.94 88 ILE A N 1
ATOM 664 C CA . ILE A 1 88 ? 8.351 -0.684 -4.668 1.00 93.94 88 ILE A CA 1
ATOM 665 C C . ILE A 1 88 ? 7.638 -1.246 -5.901 1.00 93.94 88 ILE A C 1
ATOM 667 O O . ILE A 1 88 ? 7.958 -2.337 -6.381 1.00 93.94 88 ILE A O 1
ATOM 671 N N . VAL A 1 89 ? 6.702 -0.464 -6.434 1.00 92.94 89 VAL A N 1
ATOM 672 C CA . VAL A 1 89 ? 6.017 -0.716 -7.705 1.00 92.94 89 VAL A CA 1
ATOM 673 C C . VAL A 1 89 ? 6.159 0.511 -8.597 1.00 92.94 89 VAL A C 1
ATOM 675 O O . VAL A 1 89 ? 5.772 1.619 -8.208 1.00 92.94 89 VAL A O 1
ATOM 678 N N . THR A 1 90 ? 6.711 0.322 -9.794 1.00 90.62 90 THR A N 1
ATOM 679 C CA . THR A 1 90 ? 6.903 1.406 -10.767 1.00 90.62 90 THR A CA 1
ATOM 680 C C . THR A 1 90 ? 5.671 1.624 -11.646 1.00 90.62 90 THR A C 1
ATOM 682 O O . THR A 1 90 ? 4.793 0.761 -11.759 1.00 90.62 90 THR A O 1
ATOM 685 N N . ALA A 1 91 ? 5.635 2.774 -12.320 1.00 87.94 91 ALA A N 1
ATOM 686 C CA . ALA A 1 91 ? 4.605 3.128 -13.291 1.00 87.94 91 ALA A CA 1
ATOM 687 C C . ALA A 1 91 ? 4.330 2.021 -14.328 1.00 87.94 91 ALA A C 1
ATOM 689 O O . ALA A 1 91 ? 5.223 1.267 -14.712 1.00 87.94 91 ALA A O 1
ATOM 690 N N . GLY A 1 92 ? 3.075 1.937 -14.773 1.00 89.06 92 GLY A N 1
ATOM 691 C CA . GLY A 1 92 ? 2.551 0.902 -15.668 1.00 89.06 92 GLY A CA 1
ATOM 692 C C . GLY A 1 92 ? 1.118 0.518 -15.280 1.00 89.06 92 GLY A C 1
ATOM 693 O O . GLY A 1 92 ? 0.507 1.181 -14.436 1.00 89.06 92 GLY A O 1
ATOM 694 N N . GLN A 1 93 ? 0.557 -0.528 -15.896 1.00 91.25 93 GLN A N 1
ATOM 695 C CA . GLN A 1 93 ? -0.843 -0.903 -15.658 1.00 91.25 93 GLN A CA 1
ATOM 696 C C . GLN A 1 93 ? -1.077 -1.403 -14.227 1.00 91.25 93 GLN A C 1
ATOM 698 O O . GLN A 1 93 ? -2.070 -1.023 -13.611 1.00 91.25 93 GLN A O 1
ATOM 703 N N . LEU A 1 94 ? -0.152 -2.191 -13.670 1.00 90.94 94 LEU A N 1
ATOM 704 C CA . LEU A 1 94 ? -0.248 -2.685 -12.293 1.00 90.94 94 LEU A CA 1
ATOM 705 C C . LEU A 1 94 ? -0.380 -1.537 -11.289 1.00 90.94 94 LEU A C 1
ATOM 707 O O . LEU A 1 94 ? -1.237 -1.578 -10.416 1.00 90.94 94 LEU A O 1
ATOM 711 N N . ALA A 1 95 ? 0.425 -0.485 -11.443 1.00 86.38 95 ALA A N 1
ATOM 712 C CA . ALA A 1 95 ? 0.365 0.691 -10.581 1.00 86.38 95 ALA A CA 1
ATOM 713 C C . ALA A 1 95 ? -0.993 1.414 -10.647 1.00 86.38 95 ALA A C 1
ATOM 715 O O . ALA A 1 95 ? -1.507 1.878 -9.627 1.00 86.38 95 ALA A O 1
ATOM 716 N N . ILE A 1 96 ? -1.593 1.490 -11.839 1.00 87.00 96 ILE A N 1
ATOM 717 C CA . ILE A 1 96 ? -2.933 2.061 -12.025 1.00 87.00 96 ILE A CA 1
ATOM 718 C C . ILE A 1 96 ? -3.969 1.213 -11.286 1.00 87.00 96 ILE A C 1
ATOM 720 O O . ILE A 1 96 ? -4.808 1.766 -10.576 1.00 87.00 96 ILE A O 1
ATOM 724 N N . GLU A 1 97 ? -3.906 -0.111 -11.423 1.00 89.69 97 GLU A N 1
ATOM 725 C CA . GLU A 1 97 ? -4.853 -1.011 -10.763 1.00 89.69 97 GLU A CA 1
ATOM 726 C C . GLU A 1 97 ? -4.691 -1.026 -9.240 1.00 89.69 97 GLU A C 1
ATOM 728 O O . GLU A 1 97 ? -5.695 -0.949 -8.535 1.00 89.69 97 GLU A O 1
ATOM 733 N N . LEU A 1 98 ? -3.460 -1.002 -8.718 1.00 88.75 98 LEU A N 1
ATOM 734 C CA . LEU A 1 98 ? -3.208 -0.860 -7.277 1.00 88.75 98 LEU A CA 1
ATOM 735 C C . LEU A 1 98 ? -3.889 0.390 -6.722 1.00 88.75 98 LEU A C 1
ATOM 737 O O . LEU A 1 98 ? -4.640 0.315 -5.753 1.00 88.75 98 LEU A O 1
ATOM 741 N N . LYS A 1 99 ? -3.698 1.538 -7.381 1.00 85.12 99 LYS A N 1
ATOM 742 C CA . LYS A 1 99 ? -4.340 2.795 -6.982 1.00 85.12 99 LYS A CA 1
ATOM 743 C C . LYS A 1 99 ? -5.863 2.740 -7.111 1.00 85.12 99 LYS A C 1
ATOM 745 O O . LYS A 1 99 ? -6.569 3.395 -6.350 1.00 85.12 99 LYS A O 1
ATOM 750 N N . ARG A 1 100 ? -6.393 1.985 -8.079 1.00 84.75 100 ARG A N 1
ATOM 751 C CA . ARG A 1 100 ? -7.843 1.817 -8.239 1.00 84.75 100 ARG A CA 1
ATOM 752 C C . ARG A 1 100 ? -8.461 0.999 -7.112 1.00 84.75 100 ARG A C 1
ATOM 754 O O . ARG A 1 100 ? -9.608 1.301 -6.789 1.00 84.75 100 ARG A O 1
ATOM 761 N N . GLN A 1 101 ? -7.731 0.007 -6.597 1.00 82.19 101 GLN A N 1
ATOM 762 C CA . GLN A 1 101 ? -8.155 -0.915 -5.538 1.00 82.19 101 GLN A CA 1
ATOM 763 C C . GLN A 1 101 ? -7.873 -0.404 -4.122 1.00 82.19 101 GLN A C 1
ATOM 765 O O . GLN A 1 101 ? -8.448 -0.925 -3.168 1.00 82.19 101 GLN A O 1
ATOM 770 N N . GLN A 1 102 ? -7.025 0.617 -3.976 1.00 79.25 102 GLN A N 1
ATOM 771 C CA . GLN A 1 102 ? -6.900 1.335 -2.714 1.00 79.25 102 GLN A CA 1
ATOM 772 C C . GLN A 1 102 ? -8.252 1.956 -2.325 1.00 79.25 102 GLN A C 1
ATOM 774 O O . GLN A 1 102 ? -8.954 2.482 -3.198 1.00 79.25 102 GLN A O 1
ATOM 779 N N . PRO A 1 103 ? -8.617 1.912 -1.033 1.00 71.31 103 PRO A N 1
ATOM 780 C CA . PRO A 1 103 ? -9.886 2.450 -0.572 1.00 71.31 103 PRO A CA 1
ATOM 781 C C . PRO A 1 103 ? -9.990 3.939 -0.912 1.00 71.31 103 PRO A C 1
ATOM 783 O O . PRO A 1 103 ? -9.103 4.733 -0.595 1.00 71.31 103 PRO A O 1
ATOM 786 N N . ARG A 1 104 ? -11.070 4.314 -1.605 1.00 64.31 104 ARG A N 1
ATOM 787 C CA . ARG A 1 104 ? -11.301 5.688 -2.085 1.00 64.31 104 ARG A CA 1
ATOM 788 C C . ARG A 1 104 ? -12.174 6.495 -1.145 1.00 64.31 104 ARG A C 1
ATOM 790 O O . ARG A 1 104 ? -12.277 7.712 -1.294 1.00 64.31 104 ARG A O 1
ATOM 797 N N . SER A 1 105 ? -12.831 5.821 -0.210 1.00 57.25 105 SER A N 1
ATOM 798 C CA . SER A 1 105 ? -13.660 6.453 0.798 1.00 57.25 105 SER A CA 1
ATOM 799 C C . SER A 1 105 ? -13.376 5.893 2.182 1.00 57.25 105 SER A C 1
ATOM 801 O O . SER A 1 105 ? -12.894 4.777 2.351 1.00 57.25 105 SER A O 1
ATOM 803 N N . ILE A 1 106 ? -13.745 6.698 3.171 1.00 54.09 106 ILE A N 1
ATOM 804 C CA . ILE A 1 106 ? -13.608 6.448 4.607 1.00 54.09 106 ILE A CA 1
ATOM 805 C C . ILE A 1 106 ? -14.244 5.108 5.039 1.00 54.09 106 ILE A C 1
ATOM 807 O O . ILE A 1 106 ? -13.790 4.495 6.001 1.00 54.09 106 ILE A O 1
ATOM 811 N N . ASN A 1 107 ? -15.248 4.623 4.296 1.00 51.91 107 ASN A N 1
ATOM 812 C CA . ASN A 1 107 ? -15.998 3.401 4.605 1.00 51.91 107 ASN A CA 1
ATOM 813 C C . ASN A 1 107 ? -15.511 2.154 3.848 1.00 51.91 107 ASN A C 1
ATOM 815 O O . ASN A 1 107 ? -16.046 1.065 4.059 1.00 51.91 107 ASN A O 1
ATOM 819 N N . GLU A 1 108 ? -14.544 2.290 2.941 1.00 58.38 108 GLU A N 1
ATOM 820 C CA . GLU A 1 108 ? -14.012 1.158 2.187 1.00 58.38 108 GLU A CA 1
ATOM 821 C C . GLU A 1 108 ? -12.824 0.552 2.938 1.00 58.38 108 GLU A C 1
ATOM 823 O O . GLU A 1 108 ? -11.839 1.227 3.228 1.00 58.38 108 GLU A O 1
ATOM 828 N N . MET A 1 109 ? -12.899 -0.745 3.241 1.00 56.66 109 MET A N 1
ATOM 829 C CA . MET A 1 109 ? -11.712 -1.523 3.593 1.00 56.66 109 MET A CA 1
ATOM 830 C C . MET A 1 109 ? -11.081 -2.049 2.305 1.00 56.66 109 MET A C 1
ATOM 832 O O . MET A 1 109 ? -11.765 -2.665 1.485 1.00 56.66 109 MET A O 1
ATOM 836 N N . GLY A 1 110 ? -9.778 -1.819 2.134 1.00 56.78 110 GLY A N 1
ATOM 837 C CA . GLY A 1 110 ? -8.997 -2.305 0.997 1.00 56.78 110 GLY A CA 1
ATOM 838 C C . GLY A 1 110 ? -8.774 -3.816 1.064 1.00 56.78 110 GLY A C 1
ATOM 839 O O . GLY A 1 110 ? -7.684 -4.264 1.411 1.00 56.78 110 GLY A O 1
ATOM 840 N N . ASN A 1 111 ? -9.804 -4.594 0.735 1.00 61.06 111 ASN A N 1
ATOM 841 C CA . ASN A 1 111 ? -9.715 -6.038 0.530 1.00 61.06 111 ASN A CA 1
ATOM 842 C C . ASN A 1 111 ? -9.960 -6.335 -0.957 1.00 61.06 111 ASN A C 1
ATOM 844 O O . ASN A 1 111 ? -11.108 -6.565 -1.351 1.00 61.06 111 ASN A O 1
ATOM 848 N N . PRO A 1 112 ? -8.917 -6.275 -1.802 1.00 61.00 112 PRO A N 1
ATOM 849 C CA . PRO A 1 112 ? -9.040 -6.580 -3.217 1.00 61.00 112 PRO A CA 1
ATOM 850 C C . PRO A 1 112 ? -9.595 -7.996 -3.406 1.00 61.00 112 PRO A C 1
ATOM 852 O O . PRO A 1 112 ? -9.252 -8.941 -2.697 1.00 61.00 112 PRO A O 1
ATOM 855 N N . THR A 1 113 ? -10.531 -8.130 -4.340 1.00 57.84 113 THR A N 1
ATOM 856 C CA . THR A 1 113 ? -11.313 -9.351 -4.537 1.00 57.84 113 THR A CA 1
ATOM 857 C C . THR A 1 113 ? -10.474 -10.489 -5.119 1.00 57.84 113 THR A C 1
ATOM 859 O O . THR A 1 113 ? -9.983 -10.378 -6.240 1.00 57.84 113 THR A O 1
ATOM 862 N N . GLY A 1 114 ? -10.409 -11.609 -4.393 1.00 65.12 114 GLY A N 1
ATOM 863 C CA . GLY A 1 114 ? -10.259 -12.988 -4.887 1.00 65.12 114 GLY A CA 1
ATOM 864 C C . GLY A 1 114 ? -8.921 -13.433 -5.495 1.00 65.12 114 GLY A C 1
ATOM 865 O O . GLY A 1 114 ? -8.621 -14.620 -5.414 1.00 65.12 114 GLY A O 1
ATOM 866 N N . ALA A 1 115 ? -8.133 -12.536 -6.088 1.00 80.44 115 ALA A N 1
ATOM 867 C CA . ALA A 1 115 ? -6.864 -12.879 -6.733 1.00 80.44 115 ALA A CA 1
ATOM 868 C C . ALA A 1 115 ? -5.684 -12.808 -5.752 1.00 80.44 115 ALA A C 1
ATOM 870 O O . ALA A 1 115 ? -5.619 -11.904 -4.914 1.00 80.44 115 ALA A O 1
ATOM 871 N N . THR A 1 116 ? -4.734 -13.738 -5.880 1.00 91.00 116 THR A N 1
ATOM 872 C CA . THR A 1 116 ? -3.451 -13.645 -5.167 1.00 91.00 116 THR A CA 1
ATOM 873 C C . THR A 1 116 ? -2.590 -12.518 -5.735 1.00 91.00 116 THR A C 1
ATOM 875 O O . THR A 1 116 ? -2.808 -12.041 -6.851 1.00 91.00 116 THR A O 1
ATOM 878 N N . TRP A 1 117 ? -1.588 -12.085 -4.973 1.00 93.06 117 TRP A N 1
ATOM 879 C CA . TRP A 1 117 ? -0.596 -11.104 -5.397 1.00 93.06 117 TRP A CA 1
ATOM 880 C C . TRP A 1 117 ? 0.084 -11.518 -6.706 1.00 93.06 117 TRP A C 1
ATOM 882 O O . TRP A 1 117 ? 0.220 -10.705 -7.620 1.00 93.06 117 TRP A O 1
ATOM 892 N N . GLU A 1 118 ? 0.439 -12.795 -6.832 1.00 93.56 118 GLU A N 1
ATOM 893 C CA . GLU A 1 118 ? 1.063 -13.364 -8.023 1.00 93.56 118 GLU A CA 1
ATOM 894 C C . GLU A 1 118 ? 0.131 -13.276 -9.240 1.00 93.56 118 GLU A C 1
ATOM 896 O O . GLU A 1 118 ? 0.534 -12.772 -10.289 1.00 93.56 118 GLU A O 1
ATOM 901 N N . GLN A 1 119 ? -1.140 -13.665 -9.091 1.00 91.00 119 GLN A N 1
ATOM 902 C CA . GLN A 1 119 ? -2.153 -13.551 -10.151 1.00 91.00 119 GLN A CA 1
ATOM 903 C C . GLN A 1 119 ? -2.422 -12.092 -10.536 1.00 91.00 119 GLN A C 1
ATOM 905 O O . GLN A 1 119 ? -2.631 -11.769 -11.712 1.00 91.00 119 GLN A O 1
ATOM 910 N N . PHE A 1 120 ? -2.404 -11.196 -9.551 1.00 89.62 120 PHE A N 1
ATOM 911 C CA . PHE A 1 120 ? -2.593 -9.768 -9.752 1.00 89.62 120 PHE A CA 1
ATOM 912 C C . PHE A 1 120 ? -1.429 -9.157 -10.549 1.00 89.62 120 PHE A C 1
ATOM 914 O O . PHE A 1 120 ? -1.658 -8.468 -11.547 1.00 89.62 120 PHE A O 1
ATOM 921 N N . ILE A 1 121 ? -0.179 -9.483 -10.195 1.00 91.69 121 ILE A N 1
ATOM 922 C CA . ILE A 1 121 ? 1.001 -9.108 -10.988 1.00 91.69 121 ILE A CA 1
ATOM 923 C C . ILE A 1 121 ? 0.935 -9.731 -12.380 1.00 91.69 121 ILE A C 1
ATOM 925 O O . ILE A 1 121 ? 1.196 -9.036 -13.356 1.00 91.69 121 ILE A O 1
ATOM 929 N N . GLN A 1 122 ? 0.568 -11.004 -12.512 1.00 89.88 122 GLN A N 1
ATOM 930 C CA . GLN A 1 122 ? 0.497 -11.658 -13.819 1.00 89.88 122 GLN A CA 1
ATOM 931 C C . GLN A 1 122 ? -0.511 -10.966 -14.750 1.00 89.88 122 GLN A C 1
ATOM 933 O O . GLN A 1 122 ? -0.253 -10.814 -15.943 1.00 89.88 122 GLN A O 1
ATOM 938 N N . SER A 1 123 ? -1.634 -10.502 -14.199 1.00 89.62 123 SER A N 1
ATOM 939 C CA . SER A 1 123 ? -2.701 -9.849 -14.962 1.00 89.62 123 SER A CA 1
ATOM 940 C C . SER A 1 123 ? -2.326 -8.443 -15.445 1.00 89.62 123 SER A C 1
ATOM 942 O O . SER A 1 123 ? -2.763 -8.033 -16.520 1.00 89.62 123 SER A O 1
ATOM 944 N N . TYR A 1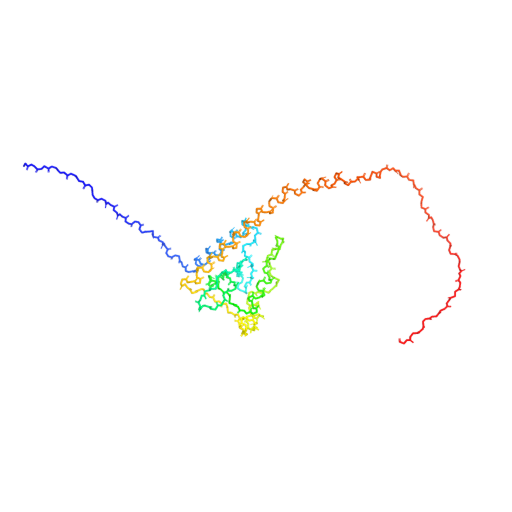 124 ? -1.521 -7.696 -14.677 1.00 88.75 124 TYR A N 1
ATOM 945 C CA . TYR A 1 124 ? -1.298 -6.263 -14.929 1.00 88.75 124 TYR A CA 1
ATOM 946 C C . TYR A 1 124 ? 0.171 -5.827 -15.023 1.00 88.75 124 TYR A C 1
ATOM 948 O O . TYR A 1 124 ? 0.455 -4.754 -15.548 1.00 88.75 124 TYR A O 1
ATOM 956 N N . GLY A 1 125 ? 1.121 -6.623 -14.541 1.00 86.94 125 GLY A N 1
ATOM 957 C CA . GLY A 1 125 ? 2.554 -6.304 -14.531 1.00 86.94 125 GLY A CA 1
ATOM 958 C C . GLY A 1 125 ? 3.146 -6.217 -15.937 1.00 86.94 125 GLY A C 1
ATOM 959 O O . GLY A 1 125 ? 3.852 -5.263 -16.262 1.00 86.94 125 GLY A O 1
ATOM 960 N N . GLU A 1 126 ? 2.774 -7.159 -16.806 1.00 87.25 126 GLU A N 1
ATOM 961 C CA . GLU A 1 126 ? 3.258 -7.227 -18.190 1.00 87.25 126 GLU A CA 1
ATOM 962 C C . GLU A 1 126 ? 2.498 -6.311 -19.159 1.00 87.25 126 GLU A C 1
ATOM 964 O O . GLU A 1 126 ? 2.935 -6.121 -20.298 1.00 87.25 126 GLU A O 1
ATOM 969 N N . VAL A 1 127 ? 1.375 -5.728 -18.725 1.00 89.12 127 VAL A N 1
ATOM 970 C CA . VAL A 1 127 ? 0.536 -4.855 -19.550 1.00 89.12 127 VAL A CA 1
ATOM 971 C C . VAL A 1 127 ? 1.129 -3.441 -19.547 1.00 89.12 127 VAL A C 1
ATOM 973 O O . VAL A 1 127 ? 1.146 -2.776 -18.508 1.00 89.12 127 VAL A O 1
ATOM 976 N N . PRO A 1 128 ? 1.624 -2.935 -20.692 1.00 88.94 128 PRO A N 1
ATOM 977 C CA . PRO A 1 128 ? 2.227 -1.617 -20.724 1.00 88.94 128 PRO A CA 1
ATOM 978 C C . PRO A 1 128 ? 1.150 -0.529 -20.773 1.00 88.94 128 PRO A C 1
ATOM 980 O O . PRO A 1 128 ? 0.302 -0.529 -21.676 1.00 88.94 128 PRO A O 1
ATOM 983 N N . ALA A 1 129 ? 1.243 0.434 -19.858 1.00 88.12 129 ALA A N 1
ATOM 984 C CA . ALA A 1 129 ? 0.369 1.604 -19.789 1.00 88.12 129 ALA A CA 1
ATOM 985 C C . ALA A 1 129 ? 1.103 2.872 -20.237 1.00 88.12 129 ALA A C 1
ATOM 987 O O . ALA A 1 129 ? 2.336 2.935 -20.219 1.00 88.12 129 ALA A O 1
ATOM 988 N N . GLU A 1 130 ? 0.342 3.876 -20.667 1.00 87.31 130 GLU A N 1
ATOM 989 C CA . GLU A 1 130 ? 0.905 5.171 -21.029 1.00 87.31 130 GLU A CA 1
ATOM 990 C C . GLU A 1 130 ? 1.334 5.942 -19.781 1.00 87.31 130 GLU A C 1
ATOM 992 O O . GLU A 1 130 ? 0.573 6.123 -18.831 1.00 87.31 130 GLU A O 1
ATOM 997 N N . HIS A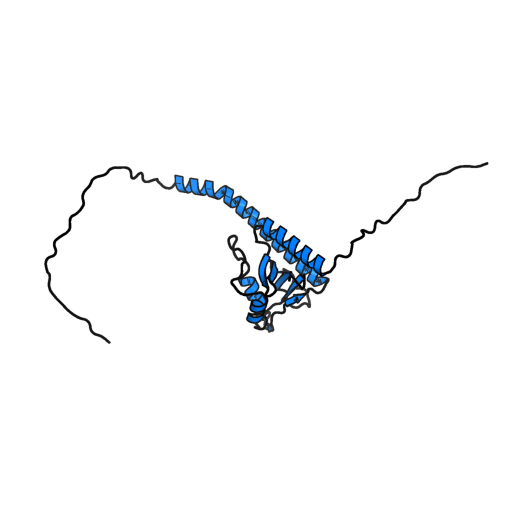 1 131 ? 2.580 6.397 -19.797 1.00 82.81 131 HIS A N 1
ATOM 998 C CA . HIS A 1 131 ? 3.189 7.139 -18.718 1.00 82.81 131 HIS A CA 1
ATOM 999 C C . HIS A 1 131 ? 4.224 8.117 -19.282 1.00 82.81 131 HIS A C 1
ATOM 1001 O O . HIS A 1 131 ? 5.173 7.711 -19.955 1.00 82.81 131 HIS A O 1
ATOM 1007 N N . ARG A 1 132 ? 4.024 9.421 -19.046 1.00 83.50 132 ARG A N 1
ATOM 1008 C CA . ARG A 1 132 ? 4.872 10.507 -19.582 1.00 83.50 132 ARG A CA 1
ATOM 1009 C C . ARG A 1 132 ? 5.150 10.374 -21.095 1.00 83.50 132 ARG A C 1
ATOM 1011 O O . ARG A 1 132 ? 6.281 10.538 -21.546 1.00 83.50 132 ARG A O 1
ATOM 1018 N N . GLY A 1 133 ? 4.122 10.025 -21.875 1.00 84.25 133 GLY A N 1
ATOM 1019 C CA . GLY A 1 133 ? 4.209 9.861 -23.333 1.00 84.25 133 GLY A CA 1
ATOM 1020 C C . GLY A 1 133 ? 4.941 8.597 -23.810 1.00 84.25 133 GLY A C 1
ATOM 1021 O O . GLY A 1 133 ? 5.235 8.471 -24.997 1.00 84.25 133 GLY A O 1
ATOM 1022 N N . LYS A 1 134 ? 5.255 7.654 -22.912 1.00 86.75 134 LYS A N 1
ATOM 1023 C CA . LYS A 1 134 ? 5.856 6.354 -23.244 1.00 86.75 134 LYS A CA 1
ATOM 1024 C C . LYS A 1 134 ? 4.992 5.217 -22.716 1.00 86.75 134 LYS A C 1
ATOM 1026 O O . LYS A 1 134 ? 4.370 5.335 -21.667 1.00 86.75 134 LYS A O 1
ATOM 1031 N N . ARG A 1 135 ? 4.979 4.086 -23.423 1.00 90.06 135 ARG A N 1
ATOM 1032 C CA . ARG A 1 135 ? 4.358 2.854 -22.925 1.00 90.06 135 ARG A CA 1
ATOM 1033 C C . ARG A 1 135 ? 5.363 2.100 -22.061 1.00 90.06 135 ARG A C 1
ATOM 1035 O O . ARG A 1 135 ? 6.378 1.640 -22.578 1.00 90.06 135 ARG A O 1
ATOM 1042 N N . VAL A 1 136 ? 5.085 1.986 -20.766 1.00 89.50 136 VAL A N 1
ATOM 1043 C CA . VAL A 1 136 ? 5.973 1.343 -19.784 1.00 89.50 136 VAL A CA 1
ATOM 1044 C C . VAL A 1 136 ? 5.255 0.191 -19.087 1.00 89.50 136 VAL A C 1
ATOM 1046 O O . VAL A 1 136 ? 4.055 0.272 -18.817 1.00 89.50 136 VAL A O 1
ATOM 1049 N N . LYS A 1 137 ? 5.991 -0.891 -18.823 1.00 90.81 137 LYS A N 1
ATOM 1050 C CA . LYS A 1 137 ? 5.532 -2.004 -17.986 1.00 90.81 137 LYS A CA 1
ATOM 1051 C C . LYS A 1 137 ? 5.841 -1.705 -16.523 1.00 90.81 137 LYS A C 1
ATOM 1053 O O . LYS A 1 137 ? 6.854 -1.068 -16.232 1.00 90.81 137 LYS A O 1
ATOM 1058 N N . SER A 1 138 ? 4.992 -2.193 -15.627 1.00 90.38 138 SER A N 1
ATOM 1059 C CA . SER A 1 138 ? 5.248 -2.086 -14.193 1.00 90.38 138 SER A CA 1
ATOM 1060 C C . SER A 1 138 ? 6.308 -3.089 -13.761 1.00 90.38 138 SER A C 1
ATOM 1062 O O . SER A 1 138 ? 6.335 -4.223 -14.228 1.00 90.38 138 SER A O 1
ATOM 1064 N N . VAL A 1 139 ? 7.151 -2.676 -12.822 1.00 90.56 139 VAL A N 1
ATOM 1065 C CA . VAL A 1 139 ? 8.146 -3.531 -12.179 1.00 90.56 139 VAL A CA 1
ATOM 1066 C C . VAL A 1 139 ? 7.876 -3.531 -10.683 1.00 90.56 139 VAL A C 1
ATOM 1068 O O . VAL A 1 139 ? 7.719 -2.470 -10.078 1.00 90.56 139 VAL A O 1
ATOM 1071 N N . VAL A 1 140 ? 7.843 -4.726 -10.096 1.00 93.19 140 VAL A N 1
ATOM 1072 C CA . VAL A 1 140 ? 7.849 -4.933 -8.646 1.00 93.19 140 VAL A CA 1
ATOM 1073 C C . VAL A 1 140 ? 9.232 -5.428 -8.259 1.00 93.19 140 VAL A C 1
ATOM 1075 O O . VAL A 1 140 ? 9.730 -6.391 -8.840 1.00 93.19 140 VAL A O 1
ATOM 1078 N N . ARG A 1 141 ? 9.873 -4.769 -7.295 1.00 92.75 141 ARG A N 1
ATOM 1079 C CA . ARG A 1 141 ? 11.183 -5.192 -6.789 1.00 92.75 141 ARG A CA 1
ATOM 1080 C C . ARG A 1 141 ? 11.422 -4.707 -5.370 1.00 92.75 141 ARG A C 1
ATOM 1082 O O . ARG A 1 141 ? 10.722 -3.819 -4.885 1.00 92.75 141 ARG A O 1
ATOM 1089 N N . THR A 1 142 ? 12.440 -5.277 -4.732 1.00 93.62 142 THR A N 1
ATOM 1090 C CA . THR A 1 142 ? 12.950 -4.735 -3.472 1.00 93.62 142 THR A CA 1
ATOM 1091 C C . THR A 1 142 ? 13.566 -3.349 -3.683 1.00 93.62 142 THR A C 1
ATOM 1093 O O . THR A 1 142 ? 13.970 -2.988 -4.800 1.00 93.62 142 THR A O 1
ATOM 1096 N N . ILE A 1 143 ? 13.587 -2.567 -2.609 1.00 89.88 143 ILE A N 1
ATOM 1097 C CA . ILE A 1 143 ? 14.129 -1.210 -2.598 1.00 89.88 143 ILE A CA 1
ATOM 1098 C C . ILE A 1 143 ? 15.652 -1.213 -2.766 1.00 89.88 143 ILE A C 1
ATOM 1100 O O . ILE A 1 143 ? 16.346 -2.122 -2.314 1.00 89.88 143 ILE A O 1
ATOM 1104 N N . GLN A 1 144 ? 16.169 -0.164 -3.391 1.00 87.19 144 GLN A N 1
ATOM 1105 C CA . GLN A 1 144 ? 17.589 0.154 -3.486 1.00 87.19 144 GLN A CA 1
ATOM 1106 C C . GLN A 1 144 ? 17.897 1.321 -2.534 1.00 87.19 144 GLN A C 1
ATOM 1108 O O . GLN A 1 144 ? 17.465 2.448 -2.786 1.00 87.19 144 GLN A O 1
ATOM 1113 N N . PRO A 1 145 ? 18.587 1.073 -1.408 1.00 85.31 145 PRO A N 1
ATOM 1114 C CA . PRO A 1 145 ? 18.990 2.138 -0.496 1.00 85.31 145 PRO A CA 1
ATOM 1115 C C . PRO A 1 145 ? 20.096 3.030 -1.090 1.00 85.31 145 PRO A C 1
ATOM 1117 O O . PRO A 1 145 ? 20.917 2.519 -1.856 1.00 85.31 145 PRO A O 1
ATOM 1120 N N . PRO A 1 146 ? 20.208 4.298 -0.644 1.00 87.50 146 PRO A N 1
ATOM 1121 C CA . PRO A 1 146 ? 19.381 4.956 0.380 1.00 87.50 146 PRO A CA 1
ATOM 1122 C C . PRO A 1 146 ? 18.109 5.652 -0.138 1.00 87.50 146 PRO A C 1
ATOM 1124 O O . PRO A 1 146 ? 17.157 5.811 0.628 1.00 87.50 146 PRO A O 1
ATOM 1127 N N . GLU A 1 147 ? 18.053 6.055 -1.405 1.00 85.94 147 GLU A N 1
ATOM 1128 C CA . GLU A 1 147 ? 17.016 6.962 -1.913 1.00 85.94 147 GLU A CA 1
ATOM 1129 C C . GLU A 1 147 ? 15.621 6.321 -1.868 1.00 85.94 147 GLU A C 1
ATOM 1131 O O . GLU A 1 147 ? 14.650 6.938 -1.424 1.00 85.94 147 GLU A O 1
ATOM 1136 N N . GLU A 1 148 ? 15.503 5.048 -2.253 1.00 89.94 148 GLU A N 1
ATOM 1137 C CA . GLU A 1 148 ? 14.206 4.362 -2.267 1.00 89.94 148 GLU A CA 1
ATOM 1138 C C . GLU A 1 148 ? 13.728 3.976 -0.865 1.00 89.94 148 GLU A C 1
ATOM 1140 O O . GLU A 1 148 ? 12.521 3.899 -0.628 1.00 89.94 148 GLU A O 1
ATOM 1145 N N . GLN A 1 149 ? 14.654 3.802 0.086 1.00 91.56 149 GLN A N 1
ATOM 1146 C CA . GLN A 1 149 ? 14.306 3.637 1.499 1.00 91.56 149 GLN A CA 1
ATOM 1147 C C . GLN A 1 149 ? 13.628 4.902 2.031 1.00 91.56 149 GLN A C 1
ATOM 1149 O O . GLN A 1 149 ? 12.652 4.816 2.776 1.00 91.56 149 GLN A O 1
ATOM 1154 N N . GLU A 1 150 ? 14.113 6.082 1.643 1.00 90.38 150 GLU A N 1
ATOM 1155 C CA . GLU A 1 150 ? 13.492 7.338 2.046 1.00 90.38 150 GLU A CA 1
ATOM 1156 C C . GLU A 1 150 ? 12.088 7.492 1.448 1.00 90.38 150 GLU A C 1
ATOM 1158 O O . GLU A 1 150 ? 11.152 7.858 2.164 1.00 90.38 150 GLU A O 1
ATOM 1163 N N . VAL A 1 151 ? 11.911 7.146 0.168 1.00 90.75 151 VAL A N 1
ATOM 1164 C CA . VAL A 1 151 ? 10.590 7.129 -0.485 1.00 90.75 151 VAL A CA 1
ATOM 1165 C C . VAL A 1 151 ? 9.626 6.199 0.250 1.00 90.75 151 VAL A C 1
ATOM 1167 O O . VAL A 1 151 ? 8.507 6.604 0.575 1.00 90.75 151 VAL A O 1
ATOM 1170 N N . TRP A 1 152 ? 10.072 4.981 0.565 1.00 93.50 152 TRP A N 1
ATOM 1171 C CA . TRP A 1 152 ? 9.292 4.002 1.317 1.00 93.50 152 TRP A CA 1
ATOM 1172 C C . TRP A 1 152 ? 8.908 4.531 2.708 1.00 93.50 152 TRP A C 1
ATOM 1174 O O . TRP A 1 152 ? 7.738 4.469 3.089 1.00 93.50 152 TRP A O 1
ATOM 1184 N N . ASN A 1 153 ? 9.856 5.136 3.436 1.00 93.25 153 ASN A N 1
ATOM 1185 C CA . ASN A 1 153 ? 9.622 5.698 4.771 1.00 93.25 153 ASN A CA 1
ATOM 1186 C C . ASN A 1 153 ? 8.573 6.818 4.739 1.00 93.25 153 ASN A C 1
ATOM 1188 O O . ASN A 1 153 ? 7.688 6.870 5.596 1.00 93.25 153 ASN A O 1
ATOM 1192 N N . ARG A 1 154 ? 8.656 7.722 3.753 1.00 91.00 154 ARG A N 1
ATOM 1193 C CA . ARG A 1 154 ? 7.691 8.820 3.603 1.00 91.00 154 ARG A CA 1
ATOM 1194 C C . ARG A 1 154 ? 6.305 8.304 3.235 1.00 91.00 154 ARG A C 1
ATOM 1196 O O . ARG A 1 154 ? 5.329 8.771 3.814 1.00 91.00 154 ARG A O 1
ATOM 1203 N N . ALA A 1 155 ? 6.217 7.338 2.322 1.00 92.12 155 ALA A N 1
ATOM 1204 C CA . ALA A 1 155 ? 4.945 6.727 1.948 1.00 92.12 155 ALA A CA 1
ATOM 1205 C C . ALA A 1 155 ? 4.284 6.023 3.144 1.00 92.12 155 ALA A C 1
ATOM 1207 O O . ALA A 1 155 ? 3.094 6.220 3.382 1.00 92.12 155 ALA A O 1
ATOM 1208 N N . PHE A 1 156 ? 5.060 5.281 3.944 1.00 94.38 156 PHE A N 1
ATOM 1209 C CA . PHE A 1 156 ? 4.560 4.660 5.170 1.00 94.38 156 PHE A CA 1
ATOM 1210 C C . PHE A 1 156 ? 4.039 5.703 6.163 1.00 94.38 156 PHE A C 1
ATOM 1212 O O . PHE A 1 156 ? 2.900 5.614 6.619 1.00 94.38 156 PHE A O 1
ATOM 1219 N N . LYS A 1 157 ? 4.844 6.733 6.453 1.00 93.88 157 LYS A N 1
ATOM 1220 C CA . LYS A 1 157 ? 4.454 7.824 7.353 1.00 93.88 157 LYS A CA 1
ATOM 1221 C C . LYS A 1 157 ? 3.162 8.504 6.891 1.00 93.88 157 LYS A C 1
ATOM 1223 O O . LYS A 1 157 ? 2.266 8.710 7.703 1.00 93.88 157 LYS A O 1
ATOM 1228 N N . HIS A 1 158 ? 3.047 8.799 5.599 1.00 91.69 158 HIS A N 1
ATOM 1229 C CA . HIS A 1 158 ? 1.862 9.438 5.035 1.00 91.69 158 HIS A CA 1
ATOM 1230 C C . HIS A 1 158 ? 0.612 8.558 5.165 1.00 91.69 158 HIS A C 1
ATOM 1232 O O . HIS A 1 158 ? -0.428 9.047 5.595 1.00 91.69 158 HIS A O 1
ATOM 1238 N N . ALA A 1 159 ? 0.722 7.254 4.884 1.00 91.38 159 ALA A N 1
ATOM 1239 C CA . ALA A 1 159 ? -0.389 6.315 5.052 1.00 91.38 159 ALA A CA 1
ATOM 1240 C C . ALA A 1 159 ? -0.893 6.270 6.506 1.00 91.38 159 ALA A C 1
ATOM 1242 O O . ALA A 1 159 ? -2.097 6.231 6.754 1.00 91.38 159 ALA A O 1
ATOM 1243 N N . VAL A 1 160 ? 0.023 6.323 7.476 1.00 93.75 160 VAL A N 1
ATOM 1244 C CA . VAL A 1 160 ? -0.312 6.364 8.907 1.00 93.75 160 VAL A CA 1
ATOM 1245 C C . VAL A 1 160 ? -0.995 7.679 9.286 1.00 93.75 160 VAL A C 1
ATOM 1247 O O . VAL A 1 160 ? -2.013 7.665 9.977 1.00 93.75 160 VAL A O 1
ATOM 1250 N N . GLU A 1 161 ? -0.470 8.814 8.824 1.00 92.62 161 GLU A N 1
ATOM 1251 C CA . GLU A 1 161 ? -1.046 10.139 9.088 1.00 92.62 161 GLU A CA 1
ATOM 1252 C C . GLU A 1 161 ? -2.439 10.308 8.460 1.00 92.62 161 GLU A C 1
ATOM 1254 O O . GLU A 1 161 ? -3.336 10.876 9.087 1.00 92.62 161 GLU A O 1
ATOM 1259 N N . ASP A 1 162 ? -2.652 9.801 7.245 1.00 89.38 162 ASP A N 1
ATOM 1260 C CA . ASP A 1 162 ? -3.962 9.784 6.583 1.00 89.38 162 ASP A CA 1
ATOM 1261 C C . ASP A 1 162 ? -4.965 8.897 7.332 1.00 89.38 162 ASP A C 1
ATOM 1263 O O . ASP A 1 162 ? -6.101 9.311 7.594 1.00 89.38 162 ASP A O 1
ATOM 1267 N N . ALA A 1 163 ? -4.541 7.699 7.742 1.00 89.38 163 ALA A N 1
ATOM 1268 C CA . ALA A 1 163 ? -5.374 6.782 8.510 1.00 89.38 163 ALA A CA 1
ATOM 1269 C C . ALA A 1 163 ? -5.762 7.367 9.882 1.00 89.38 163 ALA A C 1
ATOM 1271 O O . ALA A 1 163 ? -6.924 7.272 10.289 1.00 89.38 163 ALA A O 1
ATOM 1272 N N . GLN A 1 164 ? -4.828 8.034 10.567 1.00 92.06 164 GLN A N 1
ATOM 1273 C CA . GLN A 1 164 ? -5.086 8.710 11.840 1.00 92.06 164 GLN A CA 1
ATOM 1274 C C . GLN A 1 164 ? -6.077 9.871 11.678 1.00 92.06 164 GLN A C 1
ATOM 1276 O O . GLN A 1 164 ? -7.068 9.929 12.408 1.00 92.06 164 GLN A O 1
ATOM 1281 N N . ARG A 1 165 ? -5.872 10.747 10.683 1.00 90.38 165 ARG A N 1
ATOM 1282 C CA . ARG A 1 165 ? -6.810 11.845 10.377 1.00 90.38 165 ARG A CA 1
ATOM 1283 C C . ARG A 1 165 ? -8.215 11.330 10.080 1.00 90.38 165 ARG A C 1
ATOM 1285 O O . ARG A 1 165 ? -9.198 11.896 10.554 1.00 90.38 165 ARG A O 1
ATOM 1292 N N . THR A 1 166 ? -8.310 10.235 9.331 1.00 85.38 166 THR A N 1
ATOM 1293 C CA . THR A 1 166 ? -9.590 9.598 9.003 1.00 85.38 166 THR A CA 1
ATOM 1294 C C . THR A 1 166 ? -10.293 9.084 10.257 1.00 85.38 166 THR A C 1
ATOM 1296 O O . THR A 1 166 ? -11.466 9.383 10.475 1.00 85.38 166 THR A O 1
ATOM 1299 N N . LYS A 1 167 ? -9.565 8.380 11.130 1.00 86.62 167 LYS A N 1
ATOM 1300 C CA . LYS A 1 167 ? -10.094 7.881 12.405 1.00 86.62 167 LYS A CA 1
ATOM 1301 C C . LYS A 1 167 ? -10.597 9.014 13.306 1.00 86.62 167 LYS A C 1
ATOM 1303 O O . LYS A 1 167 ? -11.664 8.898 13.904 1.00 86.62 167 LYS A O 1
ATOM 1308 N N . GLU A 1 168 ? -9.854 10.113 13.403 1.00 88.94 168 GLU A N 1
ATOM 1309 C CA . GLU A 1 168 ? -10.260 11.291 14.181 1.00 88.94 168 GLU A CA 1
ATOM 1310 C C . GLU A 1 168 ? -11.528 11.939 13.618 1.00 88.94 168 GLU A C 1
ATOM 1312 O O . GLU A 1 168 ? -12.442 12.285 14.373 1.00 88.94 168 GLU A O 1
ATOM 1317 N N . PHE A 1 169 ? -11.620 12.050 12.292 1.00 86.94 169 PHE A N 1
ATOM 1318 C CA . PHE A 1 169 ? -12.799 12.579 11.619 1.00 86.94 169 PHE A CA 1
ATOM 1319 C C . PHE A 1 169 ? -14.041 11.705 11.845 1.00 86.94 169 PHE A C 1
ATOM 1321 O O . PHE A 1 169 ? -15.101 12.234 12.176 1.00 86.94 169 PHE A O 1
ATOM 1328 N N . GLU A 1 170 ? -13.918 10.379 11.756 1.00 83.94 170 GLU A N 1
ATOM 1329 C CA . GLU A 1 170 ? -15.008 9.442 12.072 1.00 83.94 170 GLU A CA 1
ATOM 1330 C C . GLU A 1 170 ? -15.477 9.575 13.523 1.00 83.94 170 GLU A C 1
ATOM 1332 O O . GLU A 1 170 ? -16.677 9.633 13.793 1.00 83.94 170 GLU A O 1
ATOM 1337 N N . GLN A 1 171 ? -14.540 9.684 14.469 1.00 86.88 171 GLN A N 1
ATOM 1338 C CA . GLN A 1 171 ? -14.869 9.896 15.879 1.00 86.88 171 GLN A CA 1
ATOM 1339 C C . GLN A 1 171 ? -15.575 11.235 16.112 1.00 86.88 171 GLN A C 1
ATOM 1341 O O . GLN A 1 171 ? -16.481 11.316 16.944 1.00 86.88 171 GLN A O 1
ATOM 1346 N N . ALA A 1 172 ? -15.179 12.287 15.393 1.00 87.12 172 ALA A N 1
ATOM 1347 C CA . ALA A 1 172 ? -15.855 13.577 15.444 1.00 87.12 172 ALA A CA 1
ATOM 1348 C C . ALA A 1 172 ? -17.272 13.488 14.852 1.00 87.12 172 ALA A C 1
ATOM 1350 O O . ALA A 1 172 ? -18.225 13.942 15.486 1.00 87.12 172 ALA A O 1
ATOM 1351 N N . GLN A 1 173 ? -17.438 12.842 13.693 1.00 84.31 173 GLN A N 1
ATOM 1352 C CA . GLN A 1 173 ? -18.750 12.633 13.077 1.00 84.31 173 GLN A CA 1
ATOM 1353 C C . GLN A 1 173 ? -19.684 11.815 13.970 1.00 84.31 173 GLN A C 1
ATOM 1355 O O . GLN A 1 173 ? -20.827 12.218 14.175 1.00 84.31 173 GLN A O 1
ATOM 1360 N N . ALA A 1 174 ? -19.203 10.722 14.564 1.00 84.31 174 ALA A N 1
ATOM 1361 C CA . ALA A 1 174 ? -19.995 9.869 15.449 1.00 84.31 174 ALA A CA 1
ATOM 1362 C C . ALA A 1 174 ? -20.552 10.620 16.675 1.00 84.31 174 ALA A C 1
ATOM 1364 O O . ALA A 1 174 ? -21.601 10.247 17.195 1.00 84.31 174 ALA A O 1
ATOM 1365 N N . LYS A 1 175 ? -19.890 11.699 17.119 1.00 86.38 175 LYS A N 1
ATOM 1366 C CA . LYS A 1 175 ? -20.378 12.561 18.209 1.00 86.38 175 LYS A CA 1
ATOM 1367 C C . LYS A 1 175 ? -21.484 13.521 17.763 1.00 86.38 175 LYS A C 1
ATOM 1369 O O . LYS A 1 175 ? -22.384 13.806 18.546 1.00 86.38 175 LYS A O 1
ATOM 1374 N N . VAL A 1 176 ? -21.417 14.025 16.530 1.00 86.19 176 VAL A N 1
ATOM 1375 C CA . VAL A 1 176 ? -22.333 15.063 16.014 1.00 86.19 176 VAL A CA 1
ATOM 1376 C C . VAL A 1 176 ? -23.561 14.463 15.322 1.00 86.19 176 VAL A C 1
ATOM 1378 O O . VAL A 1 176 ? -24.641 15.061 15.341 1.00 86.19 176 VAL A O 1
ATOM 1381 N N . LEU A 1 177 ? -23.426 13.272 14.730 1.00 83.19 177 LEU A N 1
ATOM 1382 C CA . LEU A 1 177 ? -24.488 12.618 13.965 1.00 83.19 177 LEU A CA 1
ATOM 1383 C C . LEU A 1 177 ? -25.773 12.399 14.788 1.00 83.19 177 LEU A C 1
ATOM 1385 O O . LEU A 1 177 ? -26.837 12.755 14.283 1.00 83.19 177 LEU A O 1
ATOM 1389 N N . PRO A 1 178 ? -25.733 11.897 16.042 1.00 86.81 178 PRO A N 1
ATOM 1390 C CA . PRO A 1 178 ? -26.950 11.678 16.826 1.00 86.81 178 PRO A CA 1
ATOM 1391 C C . PRO A 1 178 ? -27.715 12.976 17.101 1.00 86.81 178 PRO A C 1
ATOM 1393 O O . PRO A 1 178 ? -28.918 13.030 16.876 1.00 86.81 178 PRO A O 1
ATOM 1396 N N . GLN A 1 179 ? -27.007 14.041 17.492 1.00 82.44 179 GLN A N 1
ATOM 1397 C CA . GLN A 1 179 ? -27.606 15.353 17.769 1.00 82.44 179 GLN A CA 1
ATOM 1398 C C . GLN A 1 179 ? -28.242 15.954 16.510 1.00 82.44 179 GLN A C 1
ATOM 1400 O O . GLN A 1 179 ? -29.341 16.504 16.549 1.00 82.44 179 GLN A O 1
ATOM 1405 N N . SER A 1 180 ? -27.563 15.803 15.372 1.00 86.75 180 SER A N 1
ATOM 1406 C CA . SER A 1 180 ? -28.064 16.272 14.078 1.00 86.75 180 SER A CA 1
ATOM 1407 C C . SER A 1 180 ? -29.306 15.487 13.638 1.00 86.75 180 SER A C 1
ATOM 1409 O O . SER A 1 180 ? -30.268 16.073 13.148 1.00 86.75 180 SER A O 1
ATOM 1411 N N . LEU A 1 181 ? -29.324 14.167 13.853 1.00 86.88 181 LEU A N 1
ATOM 1412 C CA . LEU A 1 181 ? -30.479 13.314 13.564 1.00 86.88 181 LEU A CA 1
ATOM 1413 C C . LEU A 1 181 ? -31.668 13.615 14.484 1.00 86.88 181 LEU A C 1
ATOM 1415 O O . LEU A 1 181 ? -32.803 13.636 14.014 1.00 86.88 181 LEU A O 1
ATOM 1419 N N . GLU A 1 182 ? -31.431 13.866 15.772 1.00 86.00 182 GLU A N 1
ATOM 1420 C CA . GLU A 1 182 ? -32.471 14.284 16.719 1.00 86.00 182 GLU A CA 1
ATOM 1421 C C . GLU A 1 182 ? -33.094 15.621 16.323 1.00 86.00 182 GLU A C 1
ATOM 1423 O O . GLU A 1 182 ? -34.317 15.743 16.312 1.00 86.00 182 GLU A O 1
ATOM 1428 N N . PHE A 1 183 ? -32.274 16.595 15.923 1.00 86.38 183 PHE A N 1
ATOM 1429 C CA . PHE A 1 183 ? -32.753 17.879 15.421 1.00 86.38 183 PHE A CA 1
ATOM 1430 C C . PHE A 1 183 ? -33.618 17.725 14.159 1.00 86.38 183 PHE A C 1
ATOM 1432 O O . PHE A 1 183 ? -34.699 18.297 14.065 1.00 86.38 183 PHE A O 1
ATOM 1439 N N . VAL A 1 184 ? -33.201 16.901 13.194 1.00 84.94 184 VAL A N 1
ATOM 1440 C CA . VAL A 1 184 ? -34.014 16.640 11.991 1.00 84.94 184 VAL A CA 1
ATOM 1441 C C . VAL A 1 184 ? -35.322 15.912 12.337 1.00 84.94 184 VAL A C 1
ATOM 1443 O O . VAL A 1 184 ? -36.368 16.215 11.757 1.00 84.94 184 VAL A O 1
ATOM 1446 N N . ARG A 1 185 ? -35.297 14.978 13.298 1.00 86.25 185 ARG A N 1
ATOM 1447 C CA . ARG A 1 185 ? -36.507 14.291 13.782 1.00 86.25 185 ARG A CA 1
ATOM 1448 C C . ARG A 1 185 ? -37.459 15.233 14.511 1.00 86.25 185 ARG A C 1
ATOM 1450 O O . ARG A 1 185 ? -38.659 15.079 14.342 1.00 86.25 185 ARG A O 1
ATOM 1457 N N . SER A 1 186 ? -36.959 16.198 15.281 1.00 81.94 186 SER A N 1
ATOM 1458 C CA . SER A 1 186 ? -37.807 17.168 15.987 1.00 81.94 186 SER A CA 1
ATOM 1459 C C . SER A 1 186 ? -38.433 18.206 15.053 1.00 81.94 186 SER A C 1
ATOM 1461 O O . SER A 1 186 ? -39.507 18.726 15.348 1.00 81.94 186 SER A O 1
ATOM 1463 N N . LEU A 1 187 ? -37.798 18.472 13.908 1.00 80.12 187 LEU A N 1
ATOM 1464 C CA . LEU A 1 187 ? -38.357 19.293 12.832 1.00 80.12 187 LEU A CA 1
ATOM 1465 C C . LEU A 1 187 ? -39.321 18.530 11.916 1.00 80.12 187 LEU A C 1
ATOM 1467 O O . LEU A 1 187 ? -40.093 19.155 11.189 1.00 80.12 187 LEU A O 1
ATOM 1471 N N . SER A 1 188 ? -39.291 17.195 11.931 1.00 65.81 188 SER A N 1
ATOM 1472 C CA . SER A 1 188 ? -40.282 16.385 11.227 1.00 65.81 188 SER A CA 1
ATOM 1473 C C . SER A 1 188 ? -41.547 16.305 12.082 1.00 65.81 188 SER A C 1
ATOM 1475 O O . SER A 1 188 ? -41.484 15.788 13.197 1.00 65.81 188 SER A O 1
ATOM 1477 N N . PRO A 1 189 ? -42.710 16.785 11.611 1.00 55.91 189 PRO A N 1
ATOM 1478 C CA . PRO A 1 189 ? -43.945 16.609 12.354 1.00 55.91 189 PRO A CA 1
ATOM 1479 C C . PRO A 1 189 ? -44.247 15.111 12.446 1.00 55.91 189 PRO A C 1
ATOM 1481 O O . PRO A 1 189 ? -44.540 14.457 11.444 1.00 55.91 189 PRO A O 1
ATOM 1484 N N . SER A 1 190 ? -44.170 14.560 13.655 1.00 52.03 190 SER A N 1
ATOM 1485 C CA . SER A 1 190 ? -44.762 13.267 13.974 1.00 52.03 190 SER A CA 1
ATOM 1486 C C . SER A 1 190 ? -46.249 13.365 13.662 1.00 52.03 190 SER A C 1
ATOM 1488 O O . SER A 1 190 ? -46.982 14.024 14.392 1.00 52.03 190 SER A O 1
ATOM 1490 N N . ASN A 1 191 ? -46.702 12.747 12.575 1.00 41.50 191 ASN A N 1
ATOM 1491 C CA . ASN A 1 191 ? -48.122 12.506 12.366 1.00 41.50 191 ASN A CA 1
ATOM 1492 C C . ASN A 1 191 ? -48.543 11.492 13.445 1.00 41.50 191 ASN A C 1
ATOM 1494 O O . ASN A 1 191 ? -48.074 10.350 13.388 1.00 41.50 191 ASN A O 1
ATOM 1498 N N . PRO A 1 192 ? -49.371 11.847 14.443 1.00 46.12 192 PRO A N 1
ATOM 1499 C CA . PRO A 1 192 ? -49.900 10.854 15.353 1.00 46.12 192 PRO A CA 1
ATOM 1500 C C . PRO A 1 192 ? -51.100 10.224 14.649 1.00 46.12 192 PRO A C 1
ATOM 1502 O O . PRO A 1 192 ? -52.207 10.755 14.696 1.00 46.12 192 PRO A O 1
ATOM 1505 N N . LEU A 1 193 ? -50.892 9.106 13.953 1.00 41.94 193 LEU A N 1
ATOM 1506 C CA . LEU A 1 193 ? -52.007 8.253 13.549 1.00 41.94 193 LEU A CA 1
ATOM 1507 C C . LEU A 1 193 ? -52.307 7.278 14.692 1.00 41.94 193 LEU A C 1
ATOM 1509 O O . LEU A 1 193 ? -51.995 6.095 14.633 1.00 41.94 193 LEU A O 1
ATOM 1513 N N . GLU A 1 194 ? -52.930 7.802 15.743 1.00 49.12 194 GLU A N 1
ATOM 1514 C CA . GLU A 1 194 ? -53.784 7.005 16.619 1.00 49.12 194 GLU A CA 1
ATOM 1515 C C . GLU A 1 194 ? -55.217 7.515 16.485 1.00 49.12 194 GLU A C 1
ATOM 1517 O O . GLU A 1 194 ? -55.598 8.521 17.081 1.00 49.12 194 GLU A O 1
ATOM 1522 N N . SER A 1 195 ? -56.035 6.797 15.713 1.00 40.59 195 SER A N 1
ATOM 1523 C CA . SER A 1 195 ? -57.388 6.457 16.157 1.00 40.59 195 SER A CA 1
ATOM 1524 C C . SER A 1 195 ? -58.052 5.405 15.270 1.00 40.59 195 SER A C 1
ATOM 1526 O O . SER A 1 195 ? -58.446 5.661 14.140 1.00 40.59 195 SER A O 1
ATOM 1528 N N . GLN A 1 196 ? -58.245 4.258 15.921 1.00 35.53 196 GLN A N 1
ATOM 1529 C CA . GLN A 1 196 ? -59.448 3.428 15.929 1.00 35.53 196 GLN A CA 1
ATOM 1530 C C . GLN A 1 196 ? -59.690 2.417 14.799 1.00 35.53 196 GLN A C 1
ATOM 1532 O O . GLN A 1 196 ? -59.965 2.727 13.645 1.00 35.53 196 GLN A O 1
ATOM 1537 N N . ASN A 1 197 ? -59.716 1.157 15.249 1.00 42.84 197 ASN A N 1
ATOM 1538 C CA . ASN A 1 197 ? -60.472 0.050 14.684 1.00 42.84 197 ASN A CA 1
ATOM 1539 C C . ASN A 1 197 ? -61.851 0.497 14.179 1.00 42.84 197 ASN A C 1
ATOM 1541 O O . ASN A 1 197 ? -62.681 0.970 14.954 1.00 42.84 197 ASN A O 1
ATOM 1545 N N . SER A 1 198 ? -62.150 0.186 12.923 1.00 34.84 198 SER A N 1
ATOM 1546 C CA . SER A 1 198 ? -63.475 -0.284 12.531 1.00 34.84 198 SER A CA 1
ATOM 1547 C C . SER A 1 198 ? -63.335 -1.242 11.357 1.00 34.84 198 SER A C 1
ATOM 1549 O O . SER A 1 198 ? -62.886 -0.899 10.269 1.00 34.84 198 SER A O 1
ATOM 1551 N N . VAL A 1 199 ? -63.690 -2.482 11.667 1.00 43.19 199 VAL A N 1
ATOM 1552 C CA . VAL A 1 199 ? -64.003 -3.599 10.781 1.00 43.19 199 VAL A CA 1
ATOM 1553 C C . VAL A 1 199 ? -64.792 -3.137 9.555 1.00 43.19 199 VAL A C 1
ATOM 1555 O O . VAL A 1 199 ? -65.788 -2.436 9.712 1.00 43.19 199 VAL A O 1
ATOM 1558 N N . SER A 1 200 ? -64.402 -3.603 8.364 1.00 31.00 200 SER A N 1
ATOM 1559 C CA . SER A 1 200 ? -65.298 -4.183 7.344 1.00 31.00 200 SER A CA 1
ATOM 1560 C C . SER A 1 200 ? -64.474 -4.692 6.158 1.00 31.00 200 SER A C 1
ATOM 1562 O O . SER A 1 200 ? -63.906 -3.912 5.398 1.00 31.00 200 SER A O 1
ATOM 1564 N N . GLU A 1 201 ? -64.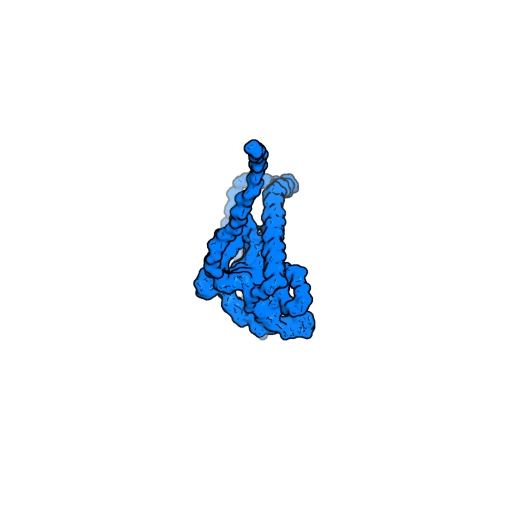423 -6.015 5.992 1.00 44.09 201 GLU A N 1
ATOM 1565 C CA . GLU A 1 201 ? -64.112 -6.644 4.705 1.00 44.09 201 GLU A CA 1
ATOM 1566 C C . GLU A 1 201 ? -65.100 -6.154 3.633 1.00 44.09 201 GLU A C 1
ATOM 1568 O O . GLU A 1 201 ? -66.308 -6.145 3.888 1.00 44.09 201 GLU A O 1
ATOM 1573 N N . PRO A 1 202 ? -64.664 -5.884 2.393 1.00 41.78 202 PRO A N 1
ATOM 1574 C CA . PRO A 1 202 ? -65.537 -6.002 1.246 1.00 41.78 202 PRO A CA 1
ATOM 1575 C C . PRO A 1 202 ? -65.350 -7.391 0.645 1.00 41.78 202 PRO A C 1
ATOM 1577 O O . PRO A 1 202 ? -64.380 -7.712 -0.043 1.00 41.78 202 PRO A O 1
ATOM 1580 N N . ASN A 1 203 ? -66.355 -8.194 0.955 1.00 35.09 203 ASN A N 1
ATOM 1581 C CA . ASN A 1 203 ? -66.742 -9.428 0.312 1.00 35.09 203 ASN A CA 1
ATOM 1582 C C . ASN A 1 203 ? -66.631 -9.349 -1.224 1.00 35.09 203 ASN A C 1
ATOM 1584 O O . ASN A 1 203 ? -66.906 -8.332 -1.864 1.00 35.09 203 ASN A O 1
ATOM 1588 N N . ARG A 1 204 ? -66.247 -10.477 -1.809 1.00 35.97 204 ARG A N 1
ATOM 1589 C CA . ARG A 1 204 ? -66.111 -10.708 -3.245 1.00 35.97 204 ARG A CA 1
ATOM 1590 C C . ARG A 1 204 ? -67.472 -10.580 -3.953 1.00 35.97 204 ARG A C 1
ATOM 1592 O O . ARG A 1 204 ? -68.513 -10.895 -3.380 1.00 35.97 204 ARG A O 1
ATOM 1599 N N . THR A 1 205 ? -67.395 -10.368 -5.271 1.00 30.25 205 THR A N 1
ATOM 1600 C CA . THR A 1 205 ? -68.355 -10.761 -6.336 1.00 30.25 205 THR A CA 1
ATOM 1601 C C . THR A 1 205 ? -69.302 -9.671 -6.862 1.00 30.25 205 THR A C 1
ATOM 1603 O O . THR A 1 205 ? -70.328 -9.374 -6.263 1.00 30.25 205 THR A O 1
ATOM 1606 N N . LYS A 1 206 ? -69.044 -9.192 -8.088 1.00 34.19 206 LYS A N 1
ATOM 1607 C CA . LYS A 1 206 ? -69.717 -9.668 -9.317 1.00 34.19 206 LYS A CA 1
ATOM 1608 C C . LYS A 1 206 ? -69.207 -8.911 -10.548 1.00 34.19 206 LYS A C 1
ATOM 1610 O O . LYS A 1 206 ? -69.467 -7.726 -10.713 1.00 34.19 206 LYS A O 1
ATOM 1615 N N . THR A 1 207 ? -68.547 -9.636 -11.444 1.00 41.41 207 THR A N 1
ATOM 1616 C CA . THR A 1 207 ? -68.570 -9.338 -12.882 1.00 41.41 207 THR A CA 1
ATOM 1617 C C . THR A 1 207 ? -70.003 -9.538 -13.393 1.00 41.41 207 THR A C 1
ATOM 1619 O O . THR A 1 207 ? -70.701 -10.431 -12.899 1.00 41.41 207 THR A O 1
ATOM 1622 N N . PRO A 1 208 ? -70.439 -8.759 -14.392 1.00 41.72 208 PRO A N 1
ATOM 1623 C CA . PRO A 1 208 ? -70.761 -9.431 -15.646 1.00 41.72 208 PRO A CA 1
ATOM 1624 C C . PRO A 1 208 ? -70.258 -8.688 -16.892 1.00 41.72 208 PRO A C 1
ATOM 1626 O O . PRO A 1 208 ? -70.348 -7.473 -17.014 1.00 41.72 208 PRO A O 1
ATOM 1629 N N . GLU A 1 209 ? -69.717 -9.510 -17.788 1.00 39.25 209 GLU A N 1
ATOM 1630 C CA . GLU A 1 209 ? -69.773 -9.469 -19.250 1.00 39.25 209 GLU A CA 1
ATOM 1631 C C . GLU A 1 209 ? -69.863 -8.122 -19.983 1.00 39.25 209 GLU A C 1
ATOM 1633 O O . GLU A 1 209 ? -70.904 -7.479 -20.077 1.00 39.25 209 GLU A O 1
ATOM 1638 N N . GLY A 1 210 ? -68.771 -7.829 -20.689 1.00 35.50 210 GLY A N 1
ATOM 1639 C CA . GLY A 1 210 ? -68.728 -6.978 -21.873 1.00 35.50 210 GLY A CA 1
ATOM 1640 C C . GLY A 1 210 ? -67.764 -7.576 -22.898 1.00 35.50 210 GLY A C 1
ATOM 1641 O O . GLY A 1 210 ? -66.627 -7.141 -23.022 1.00 35.50 210 GLY A O 1
ATOM 1642 N N . LEU A 1 211 ? -68.224 -8.638 -23.560 1.00 38.88 211 LEU A N 1
ATOM 1643 C CA . LEU A 1 211 ? -67.695 -9.289 -24.763 1.00 38.88 211 LEU A CA 1
ATOM 1644 C C . LEU A 1 211 ? -66.871 -8.387 -25.713 1.00 38.88 211 LEU A C 1
ATOM 1646 O O . LEU A 1 211 ? -67.430 -7.471 -26.313 1.00 38.88 211 LEU A O 1
ATOM 1650 N N . ARG A 1 212 ? -65.615 -8.769 -25.999 1.00 42.28 212 ARG A N 1
ATOM 1651 C CA . ARG A 1 212 ? -65.173 -9.288 -27.320 1.00 42.28 212 ARG A CA 1
ATOM 1652 C C . ARG A 1 212 ? -63.647 -9.479 -27.390 1.00 42.28 212 ARG A C 1
ATOM 1654 O O . ARG A 1 212 ? -62.871 -8.534 -27.347 1.00 42.28 212 ARG A O 1
ATOM 1661 N N . SER A 1 213 ? -63.272 -10.748 -27.545 1.00 41.72 213 SER A N 1
ATOM 1662 C CA . SER A 1 213 ? -62.135 -11.303 -28.304 1.00 41.72 213 SER A CA 1
ATOM 1663 C C . SER A 1 213 ? -61.839 -10.476 -29.576 1.00 41.72 213 SER A C 1
ATOM 1665 O O . SER A 1 213 ? -62.778 -9.937 -30.153 1.00 41.72 213 SER A O 1
ATOM 1667 N N . ALA A 1 214 ? -60.651 -10.352 -30.169 1.00 48.12 214 ALA A N 1
ATOM 1668 C CA . ALA A 1 214 ? -59.340 -11.020 -30.157 1.00 48.12 214 ALA A CA 1
ATOM 1669 C C . ALA A 1 214 ? -58.408 -10.141 -31.063 1.00 48.12 214 ALA A C 1
ATOM 1671 O O . ALA A 1 214 ? -58.801 -9.019 -31.380 1.00 48.12 214 ALA A O 1
ATOM 1672 N N . PRO A 1 215 ? -57.355 -10.666 -31.720 1.00 55.75 215 PRO A N 1
ATOM 1673 C CA . PRO A 1 215 ? -56.038 -11.150 -31.272 1.00 55.75 215 PRO A CA 1
ATOM 1674 C C . PRO A 1 215 ? -54.878 -10.273 -31.844 1.00 55.75 215 PRO A C 1
ATOM 1676 O O . PRO A 1 215 ? -55.146 -9.336 -32.594 1.00 55.75 215 PRO A O 1
ATOM 1679 N N . PRO A 1 216 ? -53.587 -10.559 -31.554 1.00 58.66 216 PRO A N 1
ATOM 1680 C CA . PRO A 1 216 ? -52.461 -9.988 -32.308 1.00 58.66 216 PRO A CA 1
ATOM 1681 C C . PRO A 1 216 ? -52.234 -10.760 -33.626 1.00 58.66 216 PRO A C 1
ATOM 1683 O O . PRO A 1 216 ? -52.666 -11.912 -33.737 1.00 58.66 216 PRO A O 1
ATOM 1686 N N . PRO A 1 217 ? -51.606 -10.141 -34.642 1.00 50.88 217 PRO A N 1
ATOM 1687 C CA . PRO A 1 217 ? -50.294 -10.640 -35.115 1.00 50.88 217 PRO A CA 1
ATOM 1688 C C . PRO A 1 217 ? -49.348 -9.498 -35.578 1.00 50.88 217 PRO A C 1
ATOM 1690 O O . PRO A 1 217 ? -49.806 -8.460 -36.040 1.00 50.88 217 PRO A O 1
ATOM 1693 N N . SER A 1 218 ? -48.058 -9.525 -35.226 1.00 45.44 218 SER A N 1
ATOM 1694 C CA . SER A 1 218 ? -46.903 -10.117 -35.945 1.00 45.44 218 SER A CA 1
ATOM 1695 C C . SER A 1 218 ? -46.438 -9.337 -37.182 1.00 45.44 218 SER A C 1
ATOM 1697 O O . SER A 1 218 ? -47.067 -9.435 -38.228 1.00 45.44 218 SER A O 1
ATOM 1699 N N . GLU A 1 219 ? -45.292 -8.661 -37.049 1.00 44.16 219 GLU A N 1
ATOM 1700 C CA . GLU A 1 219 ? -44.037 -8.896 -37.795 1.00 44.16 219 GLU A CA 1
ATOM 1701 C C . GLU A 1 219 ? -42.847 -8.427 -36.943 1.00 44.16 219 GLU A C 1
ATOM 1703 O O . GLU A 1 219 ? -43.023 -7.450 -36.176 1.00 44.16 219 GLU A O 1
#

Organism: NCBI:txid1797745

Secondary structure (DSSP, 8-state):
-----------------------HHHHHHHHHHHHHHHHHHTTS-SEEEEE-TTS-EEEEESS------TTSPPEEEEEEETTTEEEEEESSHHHHHHHHHS--STT------S--HHHHHHHHTSS-EEETTEEE---EEE--TTHHHHHHHHHHHHHHHHHHHHHHHHHHHHHHHHHHHHHHHHHS-------------------------------

pLDDT: mean 75.81, std 20.5, range [30.25, 97.0]